Protein AF-A0A2K0TH20-F1 (afdb_monomer)

InterPro domains:
  IPR007400 PrpF-like [PF04303] (1-244)
  IPR007400 PrpF-like [PTHR43709] (1-241)

Nearest PDB structures (foldseek):
  2pvz-assembly1_B  TM=9.151E-01  e=5.666E-20  Shewanella oneidensis
  5k87-assembly1_B  TM=9.150E-01  e=2.025E-19  Shewanella oneidensis MR-1
  2pw0-assembly1_A  TM=9.185E-01  e=2.029E-18  Shewanella oneidensis
  2pw0-assembly1_B  TM=9.420E-01  e=1.701E-15  Shewanella oneidensis
  2h9f-assembly1_A-2  TM=5.927E-01  e=1.592E-18  Pseudomonas aeruginosa

Structure (mmCIF, N/CA/C/O backbone):
data_AF-A0A2K0TH20-F1
#
_entry.id   AF-A0A2K0TH20-F1
#
loop_
_atom_site.group_PDB
_atom_site.id
_atom_site.type_symbol
_atom_site.label_atom_id
_atom_site.label_alt_id
_atom_site.label_comp_id
_atom_site.label_asym_id
_atom_site.label_entity_id
_atom_site.label_seq_id
_atom_site.pdbx_PDB_ins_code
_atom_site.Cartn_x
_atom_site.Cartn_y
_atom_site.Cartn_z
_atom_site.occupancy
_atom_site.B_iso_or_equiv
_atom_site.auth_seq_id
_atom_site.auth_comp_id
_atom_site.auth_asym_id
_atom_site.auth_atom_id
_atom_site.pdbx_PDB_model_num
ATOM 1 N N . MET A 1 1 ? 14.588 -13.103 4.085 1.00 95.81 1 MET A N 1
ATOM 2 C CA . MET A 1 1 ? 14.488 -11.788 4.758 1.00 95.81 1 MET A CA 1
ATOM 3 C C . MET A 1 1 ? 15.236 -11.706 6.080 1.00 95.81 1 MET A C 1
ATOM 5 O O . MET A 1 1 ? 15.586 -10.600 6.445 1.00 95.81 1 MET A O 1
ATOM 9 N N . GLY A 1 2 ? 15.544 -12.819 6.757 1.00 95.62 2 GLY A N 1
ATOM 10 C CA . GLY A 1 2 ? 16.138 -12.776 8.101 1.00 95.62 2 GLY A CA 1
ATOM 11 C C . GLY A 1 2 ? 15.082 -12.820 9.206 1.00 95.62 2 GLY A C 1
ATOM 12 O O . GLY A 1 2 ? 15.303 -12.279 10.276 1.00 95.62 2 GLY A O 1
ATOM 13 N N . SER A 1 3 ? 13.924 -13.421 8.912 1.00 96.50 3 SER A N 1
ATOM 14 C CA . SER A 1 3 ? 12.854 -13.719 9.868 1.00 96.50 3 SER A CA 1
ATOM 15 C C . SER A 1 3 ? 12.599 -15.229 9.916 1.00 96.50 3 SER A C 1
ATOM 17 O O . SER A 1 3 ? 12.857 -15.887 8.898 1.00 96.50 3 SER A O 1
ATOM 19 N N . PRO A 1 4 ? 12.081 -15.773 11.033 1.00 96.00 4 PRO A N 1
ATOM 20 C CA . PRO A 1 4 ? 11.761 -15.076 12.291 1.00 96.00 4 PRO A CA 1
ATOM 21 C C . PRO A 1 4 ? 13.004 -14.497 12.982 1.00 96.00 4 PRO A C 1
ATOM 23 O O . PRO A 1 4 ? 14.068 -15.118 12.961 1.00 96.00 4 PRO A O 1
ATOM 26 N N . ASP A 1 5 ? 12.878 -13.303 13.561 1.00 95.69 5 ASP A N 1
ATOM 27 C CA . ASP A 1 5 ? 13.926 -12.674 14.369 1.00 95.69 5 ASP A CA 1
ATOM 28 C C . ASP A 1 5 ? 13.337 -12.007 15.623 1.00 95.69 5 ASP A C 1
ATOM 30 O O . ASP A 1 5 ? 12.849 -10.873 15.541 1.00 95.69 5 ASP A O 1
ATOM 34 N N . PRO A 1 6 ? 13.455 -12.650 16.801 1.00 92.38 6 PRO A N 1
ATOM 35 C CA . PRO A 1 6 ? 12.934 -12.112 18.058 1.00 92.38 6 PRO A CA 1
ATOM 36 C C . PRO A 1 6 ? 13.679 -10.852 18.528 1.00 92.38 6 PRO A C 1
ATOM 38 O O . PRO A 1 6 ? 13.219 -10.163 19.437 1.00 92.38 6 PRO A O 1
ATOM 41 N N . TYR A 1 7 ? 14.840 -10.533 17.943 1.00 93.88 7 TYR A N 1
ATOM 42 C CA . TYR A 1 7 ? 15.572 -9.297 18.229 1.00 93.88 7 TYR A CA 1
ATOM 43 C C . TYR A 1 7 ? 15.163 -8.140 17.313 1.00 93.88 7 TYR A C 1
ATOM 45 O O . TYR A 1 7 ? 15.594 -7.008 17.548 1.00 93.88 7 TYR A O 1
ATOM 53 N N . GLY A 1 8 ? 14.367 -8.410 16.274 1.00 93.50 8 GLY A N 1
ATOM 54 C CA . GLY A 1 8 ? 13.838 -7.402 15.362 1.00 93.50 8 GLY A CA 1
ATOM 55 C C . GLY A 1 8 ? 14.885 -6.706 14.490 1.00 93.50 8 GLY A C 1
ATOM 56 O O . GLY A 1 8 ? 14.681 -5.561 14.108 1.00 93.50 8 GLY A O 1
ATOM 57 N N . ARG A 1 9 ? 16.027 -7.338 14.197 1.00 95.31 9 ARG A N 1
ATOM 58 C CA . ARG A 1 9 ? 17.153 -6.724 13.463 1.00 95.31 9 ARG A CA 1
ATOM 59 C C . ARG A 1 9 ? 17.342 -7.263 12.045 1.00 95.31 9 ARG A C 1
ATOM 61 O O . ARG A 1 9 ? 17.884 -6.554 11.209 1.00 95.31 9 ARG A O 1
ATOM 68 N N . GLN A 1 10 ? 16.942 -8.508 11.796 1.00 96.62 10 GLN A N 1
ATOM 69 C CA . GLN A 1 10 ? 17.074 -9.254 10.541 1.00 96.62 10 GLN A CA 1
ATOM 70 C C . GLN A 1 10 ? 18.515 -9.348 9.991 1.00 96.62 10 GLN A C 1
ATOM 72 O O . GLN A 1 10 ? 18.726 -9.428 8.783 1.00 96.62 10 GLN A O 1
ATOM 77 N N . LEU A 1 11 ? 19.528 -9.395 10.872 1.00 96.12 11 LEU A N 1
ATOM 78 C CA . LEU A 1 11 ? 20.961 -9.330 10.506 1.00 96.12 11 LEU A CA 1
ATOM 79 C C . LEU A 1 11 ? 21.470 -10.493 9.634 1.00 96.12 11 LEU A C 1
ATOM 81 O O . LEU A 1 11 ? 22.549 -10.397 9.056 1.00 96.12 11 LEU A O 1
ATOM 85 N N . ASN A 1 12 ? 20.733 -11.600 9.558 1.00 95.94 12 ASN A N 1
ATOM 86 C CA . ASN A 1 12 ? 21.058 -12.770 8.740 1.00 95.94 12 ASN A CA 1
ATOM 87 C C . ASN A 1 12 ? 20.221 -12.836 7.445 1.00 95.94 12 ASN A C 1
ATOM 89 O O . ASN A 1 12 ? 19.997 -13.919 6.901 1.00 95.94 12 ASN A O 1
ATOM 93 N N . GLY A 1 13 ? 19.733 -11.696 6.949 1.00 96.38 13 GLY A N 1
ATOM 94 C CA . GLY A 1 13 ? 18.991 -11.615 5.698 1.00 96.38 13 GLY A CA 1
ATOM 95 C C . GLY A 1 13 ? 18.964 -10.212 5.096 1.00 96.38 13 GLY A C 1
ATOM 96 O O . GLY A 1 13 ? 19.721 -9.334 5.483 1.00 96.38 13 GLY A O 1
ATOM 97 N N . MET A 1 14 ? 18.091 -10.027 4.102 1.00 97.00 14 MET A N 1
ATOM 98 C CA . MET A 1 14 ? 17.934 -8.760 3.369 1.00 97.00 14 MET A CA 1
ATOM 99 C C . MET A 1 14 ? 17.030 -7.737 4.075 1.00 97.00 14 MET A C 1
ATOM 101 O O . MET A 1 14 ? 16.895 -6.616 3.594 1.00 97.00 14 MET A O 1
ATOM 105 N N . GLY A 1 15 ? 16.336 -8.136 5.143 1.00 96.12 15 GLY A N 1
ATOM 106 C CA . GLY A 1 15 ? 15.402 -7.273 5.855 1.00 96.12 15 GLY A CA 1
ATOM 107 C C . GLY A 1 15 ? 16.106 -6.263 6.757 1.00 96.12 15 GLY A C 1
ATOM 108 O O . GLY A 1 15 ? 17.229 -6.488 7.195 1.00 96.12 15 GLY A O 1
ATOM 109 N N . GLY A 1 16 ? 15.435 -5.147 7.039 1.00 95.94 16 GLY A N 1
ATOM 110 C CA . GLY A 1 16 ? 15.989 -4.051 7.846 1.00 95.94 16 GLY A CA 1
ATOM 111 C C . GLY A 1 16 ? 15.459 -3.945 9.278 1.00 95.94 16 GLY A C 1
ATOM 112 O O . GLY A 1 16 ? 15.648 -2.903 9.898 1.00 95.94 16 GLY A O 1
ATOM 113 N N . GLY A 1 17 ? 14.733 -4.946 9.790 1.00 93.44 17 GLY A N 1
ATOM 114 C CA . GLY A 1 17 ? 14.222 -4.928 11.171 1.00 93.44 17 GLY A CA 1
ATOM 115 C C . GLY A 1 17 ? 13.033 -3.990 11.422 1.00 93.44 17 GLY A C 1
ATOM 116 O O . GLY A 1 17 ? 12.574 -3.841 12.550 1.00 93.44 17 GLY A O 1
ATOM 117 N N . VAL A 1 18 ? 12.483 -3.380 10.370 1.00 92.06 18 VAL A N 1
ATOM 118 C CA . VAL A 1 18 ? 11.265 -2.557 10.414 1.00 92.06 18 VAL A CA 1
ATOM 119 C C . VAL A 1 18 ? 10.345 -2.909 9.247 1.00 92.06 18 VAL A C 1
ATOM 121 O O . VAL A 1 18 ? 10.801 -3.365 8.197 1.00 92.06 18 VAL A O 1
ATOM 124 N N . SER A 1 19 ? 9.035 -2.701 9.406 1.00 88.94 19 SER A N 1
ATOM 125 C CA . SER A 1 19 ? 8.021 -3.160 8.437 1.00 88.94 19 SER A CA 1
ATOM 126 C C . SER A 1 19 ? 8.209 -2.581 7.027 1.00 88.94 19 SER A C 1
ATOM 128 O O . SER A 1 19 ? 7.938 -3.258 6.031 1.00 88.94 19 SER A O 1
ATOM 130 N N . SER A 1 20 ? 8.718 -1.347 6.923 1.00 90.81 20 SER A N 1
ATOM 131 C CA . SER A 1 20 ? 9.044 -0.678 5.658 1.00 90.81 20 SER A CA 1
ATOM 132 C C . SER A 1 20 ? 10.199 -1.347 4.899 1.00 90.81 20 SER A C 1
ATOM 134 O O . SER A 1 20 ? 10.242 -1.240 3.677 1.00 90.81 20 SER A O 1
ATOM 136 N N . LEU A 1 21 ? 11.066 -2.091 5.596 1.00 94.81 21 LEU A N 1
ATOM 137 C CA . LEU A 1 21 ? 12.258 -2.762 5.064 1.00 94.81 21 LEU A CA 1
ATOM 138 C C . LEU A 1 21 ? 12.155 -4.298 5.106 1.00 94.81 21 LEU A C 1
ATOM 140 O O . LEU A 1 21 ? 13.162 -4.986 4.966 1.00 94.81 21 LEU A O 1
ATOM 144 N N . SER A 1 22 ? 10.956 -4.851 5.310 1.00 95.94 22 SER A N 1
ATOM 145 C CA . SER A 1 22 ? 10.714 -6.300 5.364 1.00 95.94 22 SER A CA 1
ATOM 146 C C . SER A 1 22 ? 9.639 -6.722 4.361 1.00 95.94 22 SER A C 1
ATOM 148 O O . SER A 1 22 ? 8.508 -7.057 4.707 1.00 95.94 22 SER A O 1
ATOM 150 N N . LYS A 1 23 ? 9.970 -6.598 3.075 1.00 96.25 23 LYS A N 1
ATOM 151 C CA . LYS A 1 23 ? 9.023 -6.691 1.958 1.00 96.25 23 LYS A CA 1
ATOM 152 C C . LYS A 1 23 ? 9.575 -7.578 0.855 1.00 96.25 23 LYS A C 1
ATOM 154 O O . LYS A 1 23 ? 10.760 -7.496 0.545 1.00 96.25 23 LYS A O 1
ATOM 159 N N . VAL A 1 24 ? 8.709 -8.372 0.238 1.00 97.06 24 VAL A N 1
ATOM 160 C CA . VAL A 1 24 ? 9.022 -9.141 -0.971 1.00 97.06 24 VAL A CA 1
ATOM 161 C C . VAL A 1 24 ? 8.028 -8.762 -2.064 1.00 97.06 24 VAL A C 1
ATOM 163 O O . VAL A 1 24 ? 6.848 -8.539 -1.796 1.00 97.06 24 VAL A O 1
ATOM 166 N N . CYS A 1 25 ? 8.529 -8.647 -3.291 1.00 98.00 25 CYS A N 1
ATOM 167 C CA . CYS A 1 25 ? 7.728 -8.455 -4.494 1.00 98.00 25 CYS A CA 1
ATOM 168 C C . CYS A 1 25 ? 8.000 -9.631 -5.426 1.00 98.00 25 CYS A C 1
ATOM 170 O O . CYS A 1 25 ? 9.152 -9.861 -5.793 1.00 98.00 25 CYS A O 1
ATOM 172 N N . VAL A 1 26 ? 6.957 -10.367 -5.790 1.00 98.00 26 VAL A N 1
ATOM 173 C CA . VAL A 1 26 ? 7.026 -11.421 -6.804 1.00 98.00 26 VAL A CA 1
ATOM 174 C C . VAL A 1 26 ? 6.467 -10.842 -8.094 1.00 98.00 26 VAL A C 1
ATOM 176 O O . VAL A 1 26 ? 5.362 -10.300 -8.099 1.00 98.00 26 VAL A O 1
ATOM 179 N N . VAL A 1 27 ? 7.250 -10.906 -9.170 1.00 98.19 27 VAL A N 1
ATOM 180 C CA . VAL A 1 27 ? 6.896 -10.325 -10.470 1.00 98.19 27 VAL A CA 1
ATOM 181 C C . VAL A 1 27 ? 7.071 -11.380 -11.548 1.00 98.19 27 VAL A C 1
ATOM 183 O O . VAL A 1 27 ? 8.086 -12.075 -11.577 1.00 98.19 27 VAL A O 1
ATOM 186 N N . SER A 1 28 ? 6.089 -11.499 -12.434 1.00 97.19 28 SER A N 1
ATOM 187 C CA . SER A 1 28 ? 6.140 -12.428 -13.566 1.00 97.19 28 SER A CA 1
ATOM 188 C C . SER A 1 28 ? 5.451 -11.834 -14.796 1.00 97.19 28 SER A C 1
ATOM 190 O O . SER A 1 28 ? 4.607 -10.949 -14.635 1.00 97.19 28 SER A O 1
ATOM 192 N N . PRO A 1 29 ? 5.787 -12.278 -16.022 1.00 96.06 29 PRO A N 1
ATOM 193 C CA . PRO A 1 29 ? 5.032 -11.900 -17.212 1.00 96.06 29 PRO A CA 1
ATOM 194 C C . PRO A 1 29 ? 3.558 -12.278 -17.048 1.00 96.06 29 PRO A C 1
ATOM 196 O O . PRO A 1 29 ? 3.251 -13.400 -16.639 1.00 96.06 29 PRO A O 1
ATOM 199 N N . SER A 1 30 ? 2.651 -11.355 -17.363 1.00 95.31 30 SER A N 1
ATOM 200 C CA . SER A 1 30 ? 1.222 -11.645 -17.260 1.00 95.31 30 SER A CA 1
ATOM 201 C C . SER A 1 30 ? 0.761 -12.501 -18.437 1.00 95.31 30 SER A C 1
ATOM 203 O O . SER A 1 30 ? 1.231 -12.356 -19.564 1.00 95.31 30 SER A O 1
ATOM 205 N N . THR A 1 31 ? -0.206 -13.378 -18.181 1.00 93.62 31 THR A N 1
ATOM 206 C CA . THR A 1 31 ? -0.949 -14.095 -19.235 1.00 93.62 31 THR A CA 1
ATOM 207 C C . THR A 1 31 ? -2.250 -13.383 -19.613 1.00 93.62 31 THR A C 1
ATOM 209 O O . THR A 1 31 ? -3.025 -13.896 -20.418 1.00 93.62 31 THR A O 1
ATOM 212 N N . ARG A 1 32 ? -2.516 -12.219 -19.011 1.00 93.38 32 ARG A N 1
ATOM 213 C CA . ARG A 1 32 ? -3.747 -11.451 -19.189 1.00 93.38 32 ARG A CA 1
ATOM 214 C C . ARG A 1 32 ? -3.607 -10.453 -20.336 1.00 93.38 32 ARG A C 1
ATOM 216 O O . ARG A 1 32 ? -2.578 -9.808 -20.474 1.00 93.38 32 ARG A O 1
ATOM 223 N N . ASP A 1 33 ? -4.683 -10.225 -21.082 1.00 92.31 33 ASP A N 1
ATOM 224 C CA . ASP A 1 33 ? -4.680 -9.225 -22.163 1.00 92.31 33 ASP A CA 1
ATOM 225 C C . ASP A 1 33 ? -4.626 -7.775 -21.640 1.00 92.31 33 ASP A C 1
ATOM 227 O O . ASP A 1 33 ? -4.190 -6.855 -22.340 1.00 92.31 33 ASP A O 1
ATOM 231 N N . ASP A 1 34 ? -5.080 -7.548 -20.403 1.00 93.00 34 ASP A N 1
ATOM 232 C CA . ASP A 1 34 ? -5.183 -6.233 -19.765 1.00 93.00 34 ASP A CA 1
ATOM 233 C C . ASP A 1 34 ? -3.966 -5.849 -18.903 1.00 93.00 34 ASP A C 1
ATOM 235 O O . ASP A 1 34 ? -3.939 -4.735 -18.373 1.00 93.00 34 ASP A O 1
ATOM 239 N N . ALA A 1 35 ? -2.950 -6.712 -18.807 1.00 95.00 35 ALA A N 1
ATOM 240 C CA . ALA A 1 35 ? -1.738 -6.483 -18.027 1.00 95.00 35 ALA A CA 1
ATOM 241 C C . ALA A 1 35 ? -0.480 -6.969 -18.757 1.00 95.00 35 ALA A C 1
ATOM 243 O O . ALA A 1 35 ? -0.532 -7.864 -19.590 1.00 95.00 35 ALA A O 1
ATOM 244 N N . ASP A 1 36 ? 0.662 -6.368 -18.441 1.00 94.88 36 ASP A N 1
ATOM 245 C CA . ASP A 1 36 ? 1.965 -6.761 -18.983 1.00 94.88 36 ASP A CA 1
ATOM 246 C C . ASP A 1 36 ? 2.716 -7.665 -17.995 1.00 94.88 36 ASP A C 1
ATOM 248 O O . ASP A 1 36 ? 3.375 -8.621 -18.399 1.00 94.88 36 ASP A O 1
ATOM 252 N N . VAL A 1 37 ? 2.574 -7.399 -16.692 1.00 97.19 37 VAL A N 1
ATOM 253 C CA . VAL A 1 37 ? 3.138 -8.213 -15.607 1.00 97.19 37 VAL A CA 1
ATOM 254 C C . VAL A 1 37 ? 2.139 -8.423 -14.475 1.00 97.19 37 VAL A C 1
ATOM 256 O O . VAL A 1 37 ? 1.327 -7.545 -14.176 1.00 97.19 37 VAL A O 1
ATOM 259 N N . ASP A 1 38 ? 2.252 -9.573 -13.819 1.00 97.81 38 ASP A N 1
ATOM 260 C CA . ASP A 1 38 ? 1.589 -9.862 -12.553 1.00 97.81 38 ASP A CA 1
ATOM 261 C C . ASP A 1 38 ? 2.536 -9.508 -11.399 1.00 97.81 38 ASP A C 1
ATOM 263 O O . ASP A 1 38 ? 3.727 -9.830 -11.433 1.00 97.81 38 ASP A O 1
ATOM 267 N N . PHE A 1 39 ? 1.998 -8.843 -10.379 1.00 98.00 39 PHE A N 1
ATOM 268 C CA . PHE A 1 39 ? 2.715 -8.403 -9.186 1.00 98.00 39 PHE A CA 1
ATOM 269 C C . PHE A 1 39 ? 2.002 -8.877 -7.922 1.00 98.00 39 PHE A C 1
ATOM 271 O O . PHE A 1 39 ? 0.846 -8.523 -7.682 1.00 98.00 39 PHE A O 1
ATOM 278 N N . GLU A 1 40 ? 2.718 -9.617 -7.083 1.00 97.62 40 GLU A N 1
ATOM 279 C CA . GLU A 1 40 ? 2.277 -9.995 -5.745 1.00 97.62 40 GLU A CA 1
ATOM 280 C C . GLU A 1 40 ? 3.199 -9.380 -4.687 1.00 97.62 40 GLU A C 1
ATOM 282 O O . GLU A 1 40 ? 4.424 -9.540 -4.705 1.00 97.62 40 GLU A O 1
ATOM 287 N N . PHE A 1 41 ? 2.595 -8.645 -3.760 1.00 96.69 41 PHE A N 1
ATOM 288 C CA . PHE A 1 41 ? 3.250 -8.110 -2.582 1.00 96.69 41 PHE A CA 1
ATOM 289 C C . PHE A 1 41 ? 3.143 -9.100 -1.424 1.00 96.69 41 PHE A C 1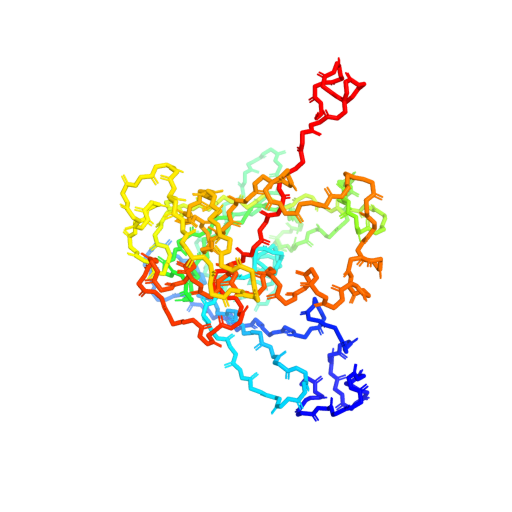
ATOM 291 O O . PHE A 1 41 ? 2.074 -9.650 -1.160 1.00 96.69 41 PHE A O 1
ATOM 298 N N . VAL A 1 42 ? 4.247 -9.264 -0.697 1.00 95.81 42 VAL A N 1
ATOM 299 C CA . VAL A 1 42 ? 4.299 -10.063 0.525 1.00 95.81 42 VAL A CA 1
ATOM 300 C C . VAL A 1 42 ? 4.944 -9.236 1.629 1.00 95.81 42 VAL A C 1
ATOM 302 O O . VAL A 1 42 ? 6.112 -8.834 1.537 1.00 95.81 42 VAL A O 1
ATOM 305 N N . GLN A 1 43 ? 4.187 -8.983 2.693 1.00 94.88 43 GLN A N 1
ATOM 306 C CA . GLN A 1 43 ? 4.735 -8.442 3.929 1.00 94.88 43 GLN A CA 1
ATOM 307 C C . GLN A 1 43 ? 5.301 -9.601 4.750 1.00 94.88 43 GLN A C 1
ATOM 309 O O . GLN A 1 43 ? 4.588 -10.549 5.065 1.00 94.88 43 GLN A O 1
ATOM 314 N N . VAL A 1 44 ? 6.582 -9.515 5.108 1.00 95.00 44 VAL A N 1
ATOM 315 C CA . VAL A 1 44 ? 7.211 -10.494 6.001 1.00 95.00 44 VAL A CA 1
ATOM 316 C C . VAL A 1 44 ? 7.123 -9.958 7.424 1.00 95.00 44 VAL A C 1
ATOM 318 O O . VAL A 1 44 ? 7.583 -8.844 7.695 1.00 95.00 44 VAL A O 1
ATOM 321 N N . VAL A 1 45 ? 6.488 -10.713 8.319 1.00 92.75 45 VAL A N 1
ATOM 322 C CA . VAL A 1 45 ? 6.409 -10.369 9.741 1.00 92.75 45 VAL A CA 1
ATOM 323 C C . VAL A 1 45 ? 7.753 -10.670 10.391 1.00 92.75 45 VAL A C 1
ATOM 325 O O . VAL A 1 45 ? 8.341 -11.732 10.194 1.00 92.75 45 VAL A O 1
ATOM 328 N N . ILE A 1 46 ? 8.278 -9.692 11.129 1.00 94.00 46 ILE A N 1
ATOM 329 C CA . ILE A 1 46 ? 9.661 -9.744 11.606 1.00 94.00 46 ILE A CA 1
ATOM 330 C C . ILE A 1 46 ? 9.828 -10.798 12.702 1.00 94.00 46 ILE A C 1
ATOM 332 O O . ILE A 1 46 ? 10.750 -11.606 12.607 1.00 94.00 46 ILE A O 1
ATOM 336 N N . ASP A 1 47 ? 8.923 -10.786 13.682 1.00 92.38 47 ASP A N 1
ATOM 337 C CA . ASP A 1 47 ? 8.989 -11.593 14.904 1.00 92.38 47 ASP A CA 1
ATOM 338 C C . ASP A 1 47 ? 8.814 -13.092 14.616 1.00 92.38 47 ASP A C 1
ATOM 340 O O . ASP A 1 47 ? 9.725 -13.883 14.851 1.00 92.38 47 ASP A O 1
ATOM 344 N N . ASP A 1 48 ? 7.691 -13.477 14.002 1.00 92.25 48 ASP A N 1
ATOM 345 C CA . ASP A 1 48 ? 7.329 -14.884 13.780 1.00 92.25 48 ASP A CA 1
ATOM 346 C C . ASP A 1 48 ? 7.625 -15.411 12.362 1.00 92.25 48 ASP A C 1
ATOM 348 O O . ASP A 1 48 ? 7.551 -16.617 12.120 1.00 92.25 48 ASP A O 1
ATOM 352 N N . GLY A 1 49 ? 8.009 -14.538 11.424 1.00 92.44 49 GLY A N 1
ATOM 353 C CA . GLY A 1 49 ? 8.303 -14.914 10.040 1.00 92.44 49 GLY A CA 1
ATOM 354 C C . GLY A 1 49 ? 7.079 -15.242 9.187 1.00 92.44 49 GLY A C 1
ATOM 355 O O . GLY A 1 49 ? 7.251 -15.708 8.058 1.00 92.44 49 GLY A O 1
ATOM 356 N N . SER A 1 50 ? 5.863 -15.006 9.684 1.00 93.94 50 SER A N 1
ATOM 357 C CA . SER A 1 50 ? 4.640 -15.205 8.911 1.00 93.94 50 SER A CA 1
ATOM 358 C C . SER A 1 50 ? 4.606 -14.306 7.668 1.00 93.94 50 SER A C 1
ATOM 360 O O . SER A 1 50 ? 5.199 -13.221 7.617 1.00 93.94 50 SER A O 1
ATOM 362 N N . LEU A 1 51 ? 3.948 -14.808 6.622 1.00 94.75 51 LEU A N 1
ATOM 363 C CA . LEU A 1 51 ? 3.819 -14.133 5.336 1.00 94.75 51 LEU A CA 1
ATOM 364 C C . LEU A 1 51 ? 2.393 -13.629 5.175 1.00 94.75 51 LEU A C 1
ATOM 366 O O . LEU A 1 51 ? 1.443 -14.408 5.244 1.00 94.75 51 LEU A O 1
ATOM 370 N N . ASP A 1 52 ? 2.263 -12.333 4.930 1.00 91.75 52 ASP A N 1
ATOM 371 C CA . ASP A 1 52 ? 0.979 -11.675 4.756 1.00 91.75 52 ASP A CA 1
ATOM 372 C C . ASP A 1 52 ? 0.815 -11.171 3.316 1.00 91.75 52 ASP A C 1
ATOM 374 O O . ASP A 1 52 ? 1.604 -10.361 2.816 1.00 91.75 52 ASP A O 1
ATOM 378 N N . PHE A 1 53 ? -0.240 -11.672 2.673 1.00 93.12 53 PHE A N 1
ATOM 379 C CA . PHE A 1 53 ? -0.621 -11.420 1.282 1.00 93.12 53 PHE A CA 1
ATOM 380 C C . PHE A 1 53 ? -1.887 -10.551 1.169 1.00 93.12 53 PHE A C 1
ATOM 382 O O . PHE A 1 53 ? -2.397 -10.339 0.069 1.00 93.12 53 PHE A O 1
ATOM 389 N N . ALA A 1 54 ? -2.431 -10.055 2.285 1.00 85.94 54 ALA A N 1
ATOM 390 C CA . ALA A 1 54 ? -3.751 -9.426 2.349 1.00 85.94 54 ALA A CA 1
ATOM 391 C C . ALA A 1 54 ? -3.802 -7.989 1.804 1.00 85.94 54 ALA A C 1
ATOM 393 O O . ALA A 1 54 ? -4.856 -7.357 1.823 1.00 85.94 54 ALA A O 1
ATOM 394 N N . SER A 1 55 ? -2.689 -7.414 1.348 1.00 82.75 55 SER A N 1
ATOM 395 C CA . SER A 1 55 ? -2.657 -6.010 0.926 1.00 82.75 55 SER A CA 1
ATOM 396 C C . SER A 1 55 ? -1.726 -5.763 -0.248 1.00 82.75 55 SER A C 1
ATOM 398 O O . SER A 1 55 ? -0.865 -6.576 -0.567 1.00 82.75 55 SER A O 1
ATOM 400 N N . ASN A 1 56 ? -1.896 -4.609 -0.889 1.00 89.31 56 ASN A N 1
ATOM 401 C CA . ASN A 1 56 ? -0.885 -4.048 -1.776 1.00 89.31 56 ASN A CA 1
ATOM 402 C C . ASN A 1 56 ? 0.088 -3.154 -0.984 1.00 89.31 56 ASN A C 1
ATOM 404 O O . ASN A 1 56 ? -0.280 -2.546 0.023 1.00 89.31 56 ASN A O 1
ATOM 408 N N . CYS A 1 57 ? 1.300 -2.961 -1.503 1.00 90.69 57 CYS A N 1
ATOM 409 C CA . CYS A 1 57 ? 2.184 -1.871 -1.112 1.00 90.69 57 CYS A CA 1
ATOM 410 C C . CYS A 1 57 ? 2.349 -0.864 -2.261 1.00 90.69 57 CYS A C 1
ATOM 412 O O . CYS A 1 57 ? 3.078 -1.105 -3.227 1.00 90.69 57 CYS A O 1
ATOM 414 N N . GLY A 1 58 ? 1.709 0.303 -2.126 1.00 88.12 58 GLY A N 1
ATOM 415 C CA . GLY A 1 58 ? 1.789 1.379 -3.122 1.00 88.12 58 GLY A CA 1
ATOM 416 C C . GLY A 1 58 ? 3.224 1.843 -3.398 1.00 88.12 58 GLY A C 1
ATOM 417 O O . GLY A 1 58 ? 3.586 2.029 -4.554 1.00 88.12 58 GLY A O 1
ATOM 418 N N . ASN A 1 59 ? 4.070 1.923 -2.363 1.00 93.56 59 ASN A N 1
ATOM 419 C CA . ASN A 1 59 ? 5.477 2.313 -2.513 1.00 93.56 59 ASN A CA 1
ATOM 420 C C . ASN A 1 59 ? 6.255 1.314 -3.377 1.00 93.56 59 ASN A C 1
ATOM 422 O O . ASN A 1 59 ? 6.957 1.713 -4.299 1.00 93.56 59 ASN A O 1
ATOM 426 N N . MET A 1 60 ? 6.092 0.011 -3.119 1.00 96.00 60 MET A N 1
ATOM 427 C CA . MET A 1 60 ? 6.789 -1.017 -3.897 1.00 96.00 60 MET A CA 1
ATOM 428 C C . MET A 1 60 ? 6.280 -1.108 -5.333 1.0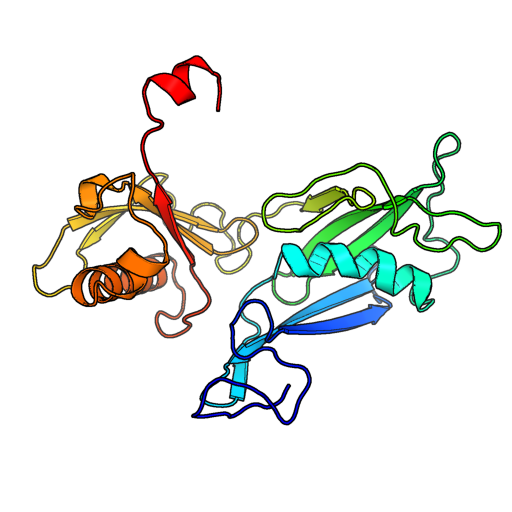0 96.00 60 MET A C 1
ATOM 430 O O . MET A 1 60 ? 7.056 -1.421 -6.231 1.00 96.00 60 MET A O 1
ATOM 434 N N . THR A 1 61 ? 5.008 -0.767 -5.567 1.00 96.00 61 THR A N 1
ATOM 435 C CA . THR A 1 61 ? 4.426 -0.736 -6.916 1.00 96.00 61 THR A CA 1
ATOM 436 C C . THR A 1 61 ? 5.228 0.172 -7.863 1.00 96.00 61 THR A C 1
ATOM 438 O O . THR A 1 61 ? 5.345 -0.134 -9.048 1.00 96.00 61 THR A O 1
ATOM 441 N N . ALA A 1 62 ? 5.846 1.247 -7.351 1.00 96.81 62 ALA A N 1
ATOM 442 C CA . ALA A 1 62 ? 6.673 2.156 -8.148 1.00 96.81 62 ALA A CA 1
ATOM 443 C C . ALA A 1 62 ? 7.900 1.472 -8.773 1.00 96.81 62 ALA A C 1
ATOM 445 O O . ALA A 1 62 ? 8.332 1.873 -9.850 1.00 96.81 62 ALA A O 1
ATOM 446 N N . ALA A 1 63 ? 8.437 0.427 -8.138 1.00 97.06 63 ALA A N 1
ATOM 447 C CA . ALA A 1 63 ? 9.602 -0.299 -8.638 1.00 97.06 63 ALA A CA 1
ATOM 448 C C . ALA A 1 63 ? 9.252 -1.358 -9.698 1.00 97.06 63 ALA A C 1
ATOM 450 O O . ALA A 1 63 ? 10.126 -1.760 -10.461 1.00 97.06 63 ALA A O 1
ATOM 451 N N . ILE A 1 64 ? 7.992 -1.803 -9.773 1.00 97.88 64 ILE A N 1
ATOM 452 C CA . ILE A 1 64 ? 7.594 -2.967 -10.583 1.00 97.88 64 ILE A CA 1
ATOM 453 C C . ILE A 1 64 ? 7.722 -2.699 -12.080 1.00 97.88 64 ILE A C 1
ATOM 455 O O . ILE A 1 64 ? 8.263 -3.531 -12.801 1.00 97.88 64 ILE A O 1
ATOM 459 N N . GLY A 1 65 ? 7.256 -1.537 -12.547 1.00 96.06 65 GLY A N 1
ATOM 460 C CA . GLY A 1 65 ? 7.372 -1.147 -13.954 1.00 96.06 65 GLY A CA 1
ATOM 461 C C . GLY A 1 65 ? 8.833 -1.095 -14.430 1.00 96.06 65 GLY A C 1
ATOM 462 O O . GLY A 1 65 ? 9.171 -1.807 -15.377 1.00 96.06 65 GLY A O 1
ATOM 463 N N . PRO A 1 66 ? 9.708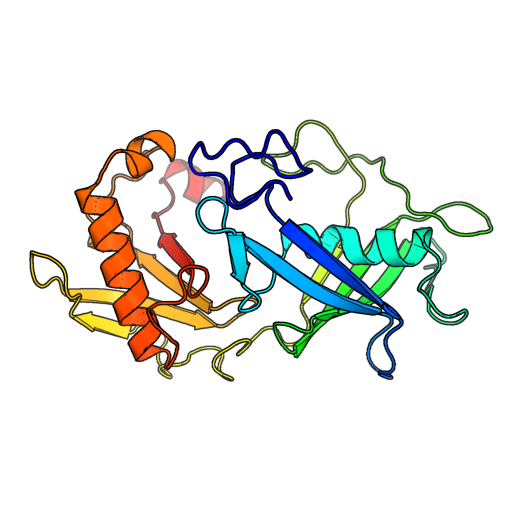 -0.313 -13.764 1.00 96.06 66 PRO A N 1
ATOM 464 C CA . PRO A 1 66 ? 11.140 -0.289 -14.057 1.00 96.06 66 PRO A CA 1
ATOM 465 C C . PRO A 1 66 ? 11.807 -1.666 -14.000 1.00 96.06 66 PRO A C 1
ATOM 467 O O . PRO A 1 66 ? 12.513 -2.033 -14.934 1.00 96.06 66 PRO A O 1
ATOM 470 N N . PHE A 1 67 ? 11.538 -2.451 -12.951 1.00 97.69 67 PHE A N 1
ATOM 471 C CA . PHE A 1 67 ? 12.081 -3.802 -12.801 1.00 97.69 67 PHE A CA 1
ATOM 472 C C . PHE A 1 67 ? 11.682 -4.706 -13.972 1.00 97.69 67 PHE A C 1
ATOM 474 O O . PHE A 1 67 ? 12.533 -5.353 -14.572 1.00 97.69 67 PHE A O 1
ATOM 481 N N . ALA A 1 68 ? 10.400 -4.714 -14.344 1.00 96.25 68 ALA A N 1
ATOM 482 C CA . ALA A 1 68 ? 9.905 -5.531 -15.445 1.00 96.25 68 ALA A CA 1
ATOM 483 C C . ALA A 1 68 ? 10.561 -5.173 -16.787 1.00 96.25 68 ALA A C 1
ATOM 485 O O . ALA A 1 68 ? 10.860 -6.070 -17.576 1.00 96.25 68 ALA A O 1
ATOM 486 N N . LEU A 1 69 ? 10.803 -3.880 -17.041 1.00 94.06 69 LEU A N 1
ATOM 487 C CA . LEU A 1 69 ? 11.537 -3.430 -18.223 1.00 94.06 69 LEU A CA 1
ATOM 488 C C . LEU A 1 69 ? 12.993 -3.906 -18.188 1.00 94.06 69 LEU A C 1
ATOM 490 O O . LEU A 1 69 ? 13.471 -4.508 -19.150 1.00 94.06 69 LEU A O 1
ATOM 494 N N . ASP A 1 70 ? 13.701 -3.625 -17.096 1.00 94.25 70 ASP A N 1
ATOM 495 C CA . ASP A 1 70 ? 15.141 -3.854 -17.022 1.00 94.25 70 ASP A CA 1
ATOM 496 C C . ASP A 1 70 ? 15.498 -5.348 -17.013 1.00 94.25 70 ASP A C 1
ATOM 498 O O . ASP A 1 70 ? 16.501 -5.719 -17.630 1.00 94.25 70 ASP A O 1
ATOM 502 N N . GLU A 1 71 ? 14.648 -6.191 -16.421 1.00 95.31 71 GLU A N 1
ATOM 503 C CA . GLU A 1 71 ? 14.779 -7.656 -16.391 1.00 95.31 71 GLU A CA 1
ATOM 504 C C . GLU A 1 71 ? 14.202 -8.356 -17.635 1.00 95.31 71 GLU A C 1
ATOM 506 O O . GLU A 1 71 ? 14.268 -9.578 -17.754 1.00 95.31 71 GLU A O 1
ATOM 511 N N . GLY A 1 72 ? 13.634 -7.606 -18.588 1.00 92.12 72 GLY A N 1
ATOM 512 C CA . GLY A 1 72 ? 13.121 -8.173 -19.839 1.00 92.12 72 GLY A CA 1
ATOM 513 C C . GLY A 1 72 ? 11.861 -9.029 -19.672 1.00 92.12 72 GLY A C 1
ATOM 514 O O . GLY A 1 72 ? 11.646 -9.961 -20.442 1.00 92.12 72 GLY A O 1
ATOM 515 N N . LEU A 1 73 ? 11.019 -8.714 -18.682 1.00 93.31 73 LEU A N 1
ATOM 516 C CA . LEU A 1 73 ? 9.734 -9.390 -18.451 1.00 93.31 73 LEU A CA 1
ATOM 517 C C . LEU A 1 73 ? 8.613 -8.880 -19.370 1.00 93.31 73 LEU A C 1
ATOM 519 O O . LEU A 1 73 ? 7.529 -9.460 -19.403 1.00 93.31 73 LEU A O 1
ATOM 523 N N . LEU A 1 74 ? 8.857 -7.791 -20.102 1.00 88.81 74 LEU A N 1
ATOM 524 C CA . LEU A 1 74 ? 7.888 -7.192 -21.014 1.00 88.81 74 LEU A CA 1
ATOM 525 C C . LEU A 1 74 ? 7.939 -7.860 -22.395 1.00 88.81 74 LEU A C 1
ATOM 527 O O . LEU A 1 74 ? 9.008 -8.036 -22.980 1.00 88.81 74 LEU A O 1
ATOM 531 N N . GLY A 1 75 ? 6.767 -8.176 -22.9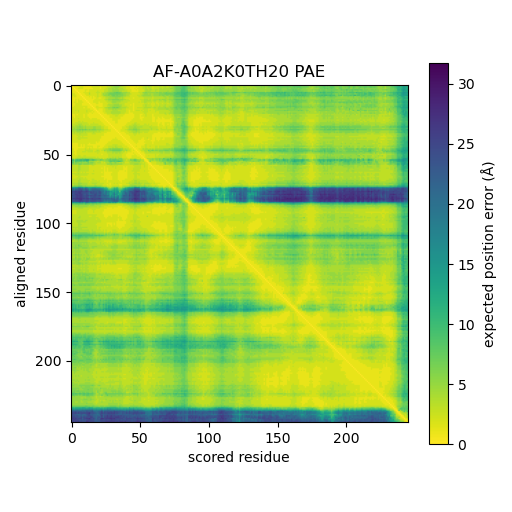51 1.00 70.06 75 GLY A N 1
ATOM 532 C CA . GLY A 1 75 ? 6.642 -8.606 -24.344 1.00 70.06 75 GLY A CA 1
ATOM 533 C C . GLY A 1 75 ? 7.031 -7.499 -25.335 1.00 70.06 75 GLY A C 1
ATOM 534 O O . GLY A 1 75 ? 6.949 -6.308 -25.029 1.00 70.06 75 GLY A O 1
ATOM 535 N N . SER A 1 76 ? 7.413 -7.885 -26.558 1.00 58.94 76 SER A N 1
ATOM 536 C CA . SER A 1 76 ? 7.941 -6.981 -27.600 1.00 58.94 76 SER A CA 1
ATOM 537 C C . SER A 1 76 ? 6.995 -5.842 -28.023 1.00 58.94 76 SER A C 1
ATOM 539 O O . SER A 1 76 ? 7.435 -4.899 -28.673 1.00 58.94 76 SER A O 1
ATOM 541 N N . SER A 1 77 ? 5.708 -5.915 -27.672 1.00 58.19 77 SER A N 1
ATOM 542 C CA . SER A 1 77 ? 4.658 -4.946 -28.014 1.00 58.19 77 SER A CA 1
ATOM 543 C C . SER A 1 77 ? 4.379 -3.882 -26.942 1.00 58.19 77 SER A C 1
ATOM 545 O O . SER A 1 77 ? 3.577 -2.985 -27.193 1.00 58.19 77 SER A O 1
ATOM 547 N N . ASN A 1 78 ? 4.994 -3.963 -25.755 1.00 56.72 78 ASN A N 1
ATOM 548 C CA . ASN A 1 78 ? 4.433 -3.328 -24.550 1.00 56.72 78 ASN A CA 1
ATOM 549 C C . ASN A 1 78 ? 5.171 -2.062 -24.075 1.00 56.72 78 ASN A C 1
ATOM 551 O O . ASN A 1 78 ? 4.815 -1.494 -23.047 1.00 56.72 78 ASN A O 1
ATOM 555 N N . VAL A 1 79 ? 6.170 -1.571 -24.817 1.00 59.44 79 VAL A N 1
ATOM 556 C CA . VAL A 1 79 ? 6.838 -0.294 -24.506 1.00 59.44 79 VAL A CA 1
ATOM 557 C C . VAL A 1 79 ? 6.256 0.811 -25.387 1.00 59.44 79 VAL A C 1
ATOM 559 O O . VAL A 1 79 ? 6.690 1.021 -26.519 1.00 59.44 79 VAL A O 1
ATOM 562 N N . ILE A 1 80 ? 5.267 1.543 -24.870 1.00 58.78 80 ILE A N 1
ATOM 563 C CA . ILE A 1 80 ? 4.750 2.745 -25.539 1.00 58.78 80 ILE A CA 1
ATOM 564 C C . ILE A 1 80 ? 5.745 3.887 -25.315 1.00 58.78 80 ILE A C 1
ATOM 566 O O . ILE A 1 80 ? 5.659 4.592 -24.314 1.00 58.78 80 ILE A O 1
ATOM 570 N N . LEU A 1 81 ? 6.682 4.075 -26.248 1.00 58.56 81 LEU A N 1
ATOM 571 C CA . LEU A 1 81 ? 7.576 5.234 -26.265 1.00 58.56 81 LEU A CA 1
ATOM 572 C C . LEU A 1 81 ? 6.805 6.469 -26.755 1.00 58.56 81 LEU A C 1
ATOM 574 O O . LEU A 1 81 ? 6.535 6.612 -27.947 1.00 58.56 81 LEU A O 1
ATOM 578 N N . ALA A 1 82 ? 6.446 7.381 -25.849 1.00 54.06 82 ALA A N 1
ATOM 579 C CA . ALA A 1 82 ? 5.907 8.682 -26.247 1.00 54.06 82 ALA A CA 1
ATOM 580 C C . ALA A 1 82 ? 6.984 9.491 -27.004 1.00 54.06 82 ALA A C 1
ATOM 582 O O . ALA A 1 82 ? 8.100 9.672 -26.522 1.00 54.06 82 ALA A O 1
ATOM 583 N N . SER A 1 83 ? 6.663 9.993 -28.199 1.00 51.78 83 SER A N 1
ATOM 584 C CA . SER A 1 83 ? 7.642 10.495 -29.181 1.00 51.78 83 SER A CA 1
ATOM 585 C C . SER A 1 83 ? 8.401 11.774 -28.793 1.00 51.78 83 SER A C 1
ATOM 587 O O . SER A 1 83 ? 9.371 12.120 -29.461 1.00 51.78 83 SER A O 1
ATOM 589 N N . SER A 1 84 ? 7.984 12.495 -27.748 1.00 55.28 84 SER A N 1
ATOM 590 C CA . SER A 1 84 ? 8.624 13.748 -27.295 1.00 55.28 84 SER A CA 1
ATOM 591 C C . SER A 1 84 ? 9.431 13.613 -26.000 1.00 55.28 84 SER A C 1
ATOM 593 O O . SER A 1 84 ? 10.264 14.460 -25.695 1.00 55.28 84 SER A O 1
ATOM 595 N N . THR A 1 85 ? 9.184 12.554 -25.237 1.00 58.72 85 THR A N 1
ATOM 596 C CA . THR A 1 85 ? 9.823 12.243 -23.953 1.00 58.72 85 THR A CA 1
ATOM 597 C C . THR A 1 85 ? 9.854 10.735 -23.888 1.00 58.72 85 THR A C 1
ATOM 599 O O . THR A 1 85 ? 8.792 10.133 -23.746 1.00 58.72 85 THR A O 1
ATOM 602 N N . LYS A 1 86 ? 11.039 10.135 -24.048 1.00 81.44 86 LYS A N 1
ATOM 603 C CA . LYS A 1 86 ? 11.227 8.686 -23.948 1.00 81.44 86 LYS A CA 1
ATOM 604 C C . LYS A 1 86 ? 10.720 8.220 -22.575 1.00 81.44 86 LYS A C 1
ATOM 606 O O . LYS A 1 86 ? 11.404 8.326 -21.563 1.00 81.44 86 LYS A O 1
ATOM 611 N N . CYS A 1 87 ? 9.480 7.761 -22.540 1.00 87.88 87 CYS A N 1
ATOM 612 C CA . CYS A 1 87 ? 8.794 7.247 -21.365 1.00 87.88 87 CYS A CA 1
ATOM 613 C C . CYS A 1 87 ? 8.274 5.864 -21.718 1.00 87.88 87 CYS A C 1
ATOM 615 O O . CYS A 1 87 ? 7.823 5.662 -22.841 1.00 87.88 87 CYS A O 1
ATOM 617 N N . ALA A 1 88 ? 8.314 4.942 -20.767 1.00 89.25 88 ALA A N 1
ATOM 618 C CA . ALA A 1 88 ? 7.610 3.675 -20.852 1.00 89.25 88 ALA A CA 1
ATOM 619 C C . ALA A 1 88 ? 6.344 3.736 -19.995 1.00 89.25 88 ALA A C 1
ATOM 621 O O . ALA A 1 88 ? 6.272 4.496 -19.025 1.00 89.25 88 ALA A O 1
ATOM 622 N N . SER A 1 89 ? 5.354 2.922 -20.354 1.00 92.62 89 SER A N 1
ATOM 623 C CA . SER A 1 89 ? 4.158 2.688 -19.554 1.00 92.62 89 SER A CA 1
ATOM 624 C C . SER A 1 89 ? 3.940 1.186 -19.444 1.00 92.62 89 SER A C 1
ATOM 626 O O . SER A 1 89 ? 3.935 0.506 -20.464 1.00 92.62 89 SER A O 1
ATOM 628 N N . VAL A 1 90 ? 3.806 0.683 -18.219 1.00 94.19 90 VAL A N 1
ATOM 629 C CA . VAL A 1 90 ? 3.652 -0.745 -17.919 1.00 94.19 90 VAL A CA 1
ATOM 630 C C . VAL A 1 90 ? 2.350 -0.953 -17.157 1.00 94.19 90 VAL A C 1
ATOM 632 O O . VAL A 1 90 ? 2.109 -0.300 -16.138 1.00 94.19 90 VAL A O 1
ATOM 635 N N . ARG A 1 91 ? 1.514 -1.871 -17.643 1.00 95.81 91 ARG A N 1
ATOM 636 C CA . ARG A 1 91 ? 0.281 -2.322 -16.993 1.00 95.81 91 ARG A CA 1
ATOM 637 C C . ARG A 1 91 ? 0.617 -3.456 -16.031 1.00 95.81 91 ARG A C 1
ATOM 639 O O . ARG A 1 91 ? 1.131 -4.497 -16.425 1.00 95.81 91 ARG A O 1
ATOM 646 N N . ILE A 1 92 ? 0.319 -3.249 -14.762 1.00 97.06 92 ILE A N 1
ATOM 647 C CA . ILE A 1 92 ? 0.631 -4.162 -13.669 1.00 97.06 92 ILE A CA 1
ATOM 648 C C . ILE A 1 92 ? -0.689 -4.691 -13.123 1.00 97.06 92 ILE A C 1
ATOM 650 O O . ILE A 1 92 ? -1.501 -3.907 -12.625 1.00 97.06 92 ILE A O 1
ATOM 654 N N . TYR A 1 93 ? -0.895 -6.003 -13.172 1.00 97.62 93 TYR A N 1
ATOM 655 C CA . TYR A 1 93 ? -1.980 -6.645 -12.443 1.00 97.62 93 TYR A CA 1
ATOM 656 C C . TYR A 1 93 ? -1.500 -6.978 -11.031 1.00 97.62 93 TYR A C 1
ATOM 658 O O . TYR A 1 93 ? -0.625 -7.820 -10.832 1.00 97.62 93 TYR A O 1
ATOM 666 N N . ASN A 1 94 ? -2.056 -6.300 -10.028 1.00 97.50 94 ASN A N 1
ATOM 667 C CA . ASN A 1 94 ? -1.765 -6.606 -8.636 1.00 97.50 94 ASN A CA 1
ATOM 668 C C . ASN A 1 94 ? -2.611 -7.804 -8.182 1.00 97.50 94 ASN A C 1
ATOM 670 O O . ASN A 1 94 ? -3.835 -7.702 -8.066 1.00 97.50 94 ASN A O 1
ATOM 674 N N . VAL A 1 95 ? -1.949 -8.921 -7.888 1.00 97.12 95 VAL A N 1
ATOM 675 C CA . VAL A 1 95 ? -2.579 -10.196 -7.524 1.00 97.12 95 VAL A CA 1
ATOM 676 C C . VAL A 1 95 ? -3.333 -10.092 -6.195 1.00 97.12 95 VAL A C 1
ATOM 678 O O . VAL A 1 95 ? -4.457 -10.586 -6.100 1.00 97.12 95 VAL A O 1
ATOM 681 N N . ASN A 1 96 ? -2.773 -9.389 -5.201 1.00 94.50 96 ASN A N 1
ATOM 682 C CA . ASN A 1 96 ? -3.368 -9.253 -3.864 1.00 94.50 96 ASN A CA 1
ATOM 683 C C . ASN A 1 96 ? -4.738 -8.557 -3.899 1.00 94.50 96 ASN A C 1
ATOM 685 O O . ASN A 1 96 ? -5.658 -8.942 -3.185 1.00 94.50 96 ASN A O 1
ATOM 689 N N . THR A 1 97 ? -4.869 -7.515 -4.726 1.00 94.50 97 THR A N 1
ATOM 690 C CA . THR A 1 97 ? -6.050 -6.629 -4.778 1.00 94.50 97 THR A CA 1
ATOM 691 C C . THR A 1 97 ? -6.932 -6.860 -6.000 1.00 94.50 97 THR A C 1
ATOM 693 O O . THR A 1 97 ? -8.038 -6.319 -6.076 1.00 94.50 97 THR A O 1
ATOM 696 N N . LYS A 1 98 ? -6.454 -7.652 -6.968 1.00 95.38 98 LYS A N 1
ATOM 697 C CA . LYS A 1 98 ? -7.107 -7.903 -8.260 1.00 95.38 98 LYS A CA 1
ATOM 698 C C . LYS A 1 98 ? -7.379 -6.609 -9.034 1.00 95.38 98 LYS A C 1
ATOM 700 O O . LYS A 1 98 ? -8.429 -6.460 -9.663 1.00 95.38 98 LYS A O 1
ATOM 705 N N . LYS A 1 99 ? -6.455 -5.646 -8.947 1.00 95.69 99 LYS A N 1
ATOM 706 C CA . LYS A 1 99 ? -6.550 -4.330 -9.599 1.00 95.69 99 LYS A CA 1
ATOM 707 C C . LYS A 1 99 ? -5.418 -4.118 -10.589 1.00 95.69 99 LYS A C 1
ATOM 709 O O . LYS A 1 99 ? -4.287 -4.527 -10.346 1.00 95.69 99 LYS A O 1
ATOM 714 N N . ASN A 1 100 ? -5.732 -3.399 -11.663 1.00 96.81 100 ASN A N 1
ATOM 715 C CA . ASN A 1 100 ? -4.741 -2.931 -12.621 1.00 96.81 100 ASN A CA 1
ATOM 716 C C . ASN A 1 100 ? -4.155 -1.591 -12.171 1.00 96.81 100 ASN A C 1
ATOM 718 O O . ASN A 1 100 ? -4.865 -0.698 -11.700 1.00 96.81 100 ASN A O 1
ATOM 722 N N . ILE A 1 101 ? -2.850 -1.440 -12.348 1.00 97.31 101 ILE A N 1
ATOM 723 C CA . ILE A 1 101 ? -2.104 -0.219 -12.059 1.00 97.31 101 ILE A CA 1
ATOM 724 C C . ILE A 1 101 ? -1.234 0.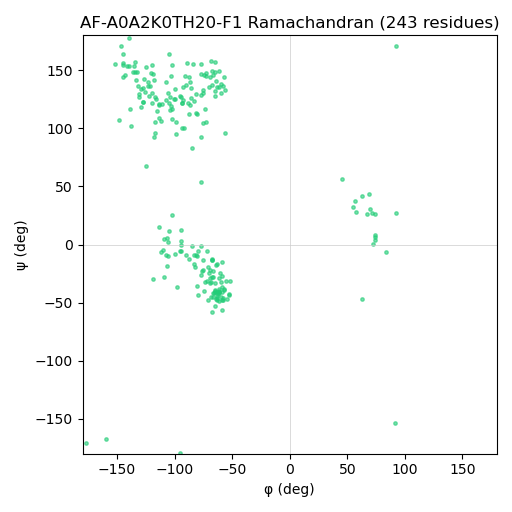078 -13.273 1.00 97.31 101 ILE A C 1
ATOM 726 O O . ILE A 1 101 ? -0.616 -0.822 -13.827 1.00 97.31 101 ILE A O 1
ATOM 730 N N . ILE A 1 102 ? -1.181 1.335 -13.700 1.00 96.31 102 ILE A N 1
ATOM 731 C CA . ILE A 1 102 ? -0.303 1.763 -14.790 1.00 96.31 102 ILE A CA 1
ATOM 732 C C . ILE A 1 102 ? 0.877 2.513 -14.180 1.00 96.31 102 ILE A C 1
ATOM 734 O O . ILE A 1 102 ? 0.670 3.513 -13.490 1.00 96.31 102 ILE A O 1
ATOM 738 N N . ALA A 1 103 ? 2.095 2.035 -14.432 1.00 96.12 103 ALA A N 1
ATOM 739 C CA . ALA A 1 103 ? 3.331 2.704 -14.049 1.00 96.12 103 ALA A CA 1
ATOM 740 C C . ALA A 1 103 ? 3.963 3.370 -15.271 1.00 96.12 103 ALA A C 1
ATOM 742 O O . ALA A 1 103 ? 4.324 2.687 -16.226 1.00 96.12 103 ALA A O 1
ATOM 743 N N . SER A 1 104 ? 4.123 4.692 -15.223 1.00 94.69 104 SER A N 1
ATOM 744 C CA . SER A 1 104 ? 4.757 5.473 -16.287 1.00 94.69 104 SER A CA 1
ATOM 745 C C . SER A 1 104 ? 6.027 6.148 -15.780 1.00 94.69 104 SER A C 1
ATOM 747 O O . SER A 1 104 ? 5.996 6.850 -14.768 1.00 94.69 104 SER A O 1
ATOM 749 N N . PHE A 1 105 ? 7.142 5.939 -16.475 1.00 94.38 105 PHE A N 1
ATOM 750 C CA . PHE A 1 105 ? 8.476 6.339 -16.015 1.00 94.38 105 PHE A CA 1
ATOM 751 C C . PHE A 1 105 ? 9.418 6.627 -17.194 1.00 94.38 105 PHE A C 1
ATOM 753 O O . PHE A 1 105 ? 9.191 6.118 -18.296 1.00 94.38 105 PHE A O 1
ATOM 760 N N . PRO A 1 106 ? 10.462 7.455 -17.003 1.00 93.38 106 PRO A N 1
ATOM 761 C CA . PRO A 1 106 ? 11.396 7.785 -18.072 1.00 93.38 106 PRO A CA 1
ATOM 762 C C . PRO A 1 106 ? 12.318 6.612 -18.405 1.00 93.38 106 PRO A C 1
ATOM 764 O O . PRO A 1 106 ? 12.751 5.861 -17.526 1.00 93.38 106 PRO A O 1
ATOM 767 N N . VAL A 1 107 ? 12.643 6.502 -19.688 1.00 92.06 107 VAL A N 1
ATOM 768 C CA . VAL A 1 107 ? 13.567 5.511 -20.240 1.00 92.06 107 VAL A CA 1
ATOM 769 C C . VAL A 1 107 ? 14.536 6.176 -21.212 1.00 92.06 107 VAL A C 1
ATOM 771 O O . VAL A 1 107 ? 14.237 7.233 -21.761 1.00 92.06 107 VAL A O 1
ATOM 774 N N . ASP A 1 108 ? 15.694 5.573 -21.451 1.00 89.31 108 ASP A N 1
ATOM 775 C CA . ASP A 1 108 ? 16.636 6.044 -22.472 1.00 89.31 108 ASP A CA 1
ATOM 776 C C . ASP A 1 108 ? 17.396 4.879 -23.128 1.00 89.31 108 ASP A C 1
ATOM 778 O O . ASP A 1 108 ? 17.285 3.732 -22.696 1.00 89.31 108 ASP A O 1
ATOM 782 N N . GLY A 1 109 ? 18.140 5.175 -24.195 1.00 85.12 109 GLY A N 1
ATOM 783 C CA . GLY A 1 109 ? 18.810 4.205 -25.060 1.00 85.12 109 GLY A CA 1
ATOM 784 C C . GLY A 1 109 ? 17.974 3.784 -26.273 1.00 85.12 109 GLY A C 1
ATOM 785 O O . GLY A 1 109 ? 16.803 4.152 -26.395 1.00 85.12 109 GLY A O 1
ATOM 786 N N . ASP A 1 110 ? 18.612 3.049 -27.187 1.00 79.88 110 ASP A N 1
ATOM 787 C CA . ASP A 1 110 ? 17.959 2.403 -28.339 1.00 79.88 110 ASP A CA 1
ATOM 788 C C . ASP A 1 110 ? 17.281 1.089 -27.927 1.00 79.88 110 ASP A C 1
ATOM 790 O O . ASP A 1 110 ? 16.197 0.767 -28.404 1.00 79.88 110 ASP A O 1
ATOM 794 N N . ALA A 1 111 ? 17.908 0.362 -26.995 1.00 84.38 111 ALA A N 1
ATOM 795 C CA . ALA A 1 111 ? 17.269 -0.655 -26.171 1.00 84.38 111 ALA A CA 1
ATOM 796 C C . ALA A 1 111 ? 16.840 0.028 -24.859 1.00 84.38 111 ALA A C 1
ATOM 798 O O . ALA A 1 111 ? 17.710 0.280 -24.021 1.00 84.38 111 ALA A O 1
ATOM 799 N N . PRO A 1 112 ? 15.553 0.397 -24.692 1.00 86.81 112 PRO A N 1
ATOM 800 C CA . PRO A 1 112 ? 15.127 1.252 -23.591 1.00 86.81 112 PRO A CA 1
ATOM 801 C C . PRO A 1 112 ? 15.435 0.639 -22.222 1.00 86.81 112 PRO A C 1
ATOM 803 O O . PRO A 1 112 ? 15.079 -0.510 -21.957 1.00 86.81 112 PRO A O 1
ATOM 806 N N . LYS A 1 113 ? 16.061 1.427 -21.348 1.00 91.12 113 LYS A N 1
ATOM 807 C CA . LYS A 1 113 ? 16.319 1.105 -19.937 1.00 91.12 113 LYS A CA 1
ATOM 808 C C . LYS A 1 113 ? 15.766 2.191 -19.033 1.00 91.12 113 LYS A C 1
ATOM 810 O O . LYS A 1 113 ? 15.658 3.343 -19.457 1.00 91.12 113 LYS A O 1
ATOM 815 N N . PHE A 1 114 ? 15.419 1.835 -17.799 1.00 94.69 114 PHE A N 1
ATOM 816 C CA . PHE A 1 114 ? 14.955 2.810 -16.816 1.00 94.69 114 PHE A CA 1
ATOM 817 C C . PHE A 1 114 ? 16.014 3.889 -16.545 1.00 94.69 114 PHE A C 1
ATOM 819 O O . PHE A 1 114 ? 17.202 3.603 -16.401 1.00 94.69 114 PHE A O 1
ATOM 826 N N . VAL A 1 115 ? 15.572 5.144 -16.440 1.00 95.12 115 VAL A N 1
ATOM 827 C CA . VAL A 1 115 ? 16.421 6.265 -16.019 1.00 95.12 115 VAL A CA 1
ATOM 828 C C . VAL A 1 115 ? 16.169 6.542 -14.533 1.00 95.12 115 VAL A C 1
ATOM 830 O O . VAL A 1 115 ? 15.135 7.127 -14.210 1.00 95.12 115 VAL A O 1
ATOM 833 N N . PRO A 1 116 ? 17.075 6.171 -13.606 1.00 95.31 116 PRO A N 1
ATOM 834 C CA . PRO A 1 116 ? 16.853 6.352 -12.166 1.00 95.31 116 PRO A CA 1
ATOM 835 C C . PRO A 1 116 ? 17.053 7.798 -11.691 1.00 95.31 116 PRO A C 1
ATOM 837 O O . PRO A 1 116 ? 16.474 8.217 -10.689 1.00 95.31 116 PRO A O 1
ATOM 840 N N . HIS A 1 117 ? 17.868 8.580 -12.400 1.00 95.38 117 HIS A N 1
ATOM 841 C CA . HIS A 1 117 ? 18.210 9.946 -12.010 1.00 95.38 117 HIS A CA 1
ATOM 842 C C . HIS A 1 117 ? 17.205 10.967 -12.552 1.00 95.38 117 HIS A C 1
ATOM 844 O O . HIS A 1 117 ? 16.707 10.853 -13.669 1.00 95.38 117 HIS A O 1
ATOM 850 N N . GLY A 1 118 ? 16.931 12.004 -11.765 1.00 94.19 118 GLY A N 1
ATOM 851 C CA . GLY A 1 118 ? 16.019 13.083 -12.128 1.00 94.19 118 GLY A CA 1
ATOM 852 C C . GLY A 1 118 ? 15.972 14.156 -11.048 1.00 94.19 118 GLY A C 1
ATOM 853 O O . GLY A 1 118 ? 16.774 14.144 -10.115 1.00 94.19 118 GLY A O 1
ATOM 854 N N . THR A 1 119 ? 15.042 15.095 -11.181 1.00 96.44 119 THR A N 1
ATOM 855 C CA . THR A 1 119 ? 14.901 16.254 -10.284 1.00 96.44 119 THR A CA 1
ATOM 856 C C . THR A 1 119 ? 13.720 16.140 -9.322 1.00 96.44 119 THR A C 1
ATOM 858 O O . THR A 1 119 ? 13.466 17.068 -8.558 1.00 96.44 119 THR A O 1
ATOM 861 N N . TYR A 1 120 ? 12.981 15.028 -9.348 1.00 96.25 120 TYR A N 1
ATOM 862 C CA . TYR A 1 120 ? 11.819 14.845 -8.488 1.00 96.25 120 TYR A CA 1
ATOM 863 C C . TYR A 1 120 ? 12.256 14.554 -7.050 1.00 96.25 120 TYR A C 1
ATOM 865 O O . TYR A 1 120 ? 13.132 13.720 -6.819 1.00 96.25 120 TYR A O 1
ATOM 873 N N . GLN A 1 121 ? 11.637 15.255 -6.102 1.00 96.62 121 GLN A N 1
ATOM 874 C CA . GLN A 1 121 ? 11.820 15.086 -4.662 1.00 96.62 121 GLN A CA 1
ATOM 875 C C . GLN A 1 121 ? 10.579 14.418 -4.073 1.00 96.62 121 GLN A C 1
ATOM 877 O O . GLN A 1 121 ? 9.457 14.735 -4.472 1.00 96.62 121 GLN A O 1
ATOM 882 N N . MET A 1 122 ? 10.789 13.499 -3.131 1.00 93.62 122 MET A N 1
ATOM 883 C CA . MET A 1 122 ? 9.727 12.813 -2.401 1.00 93.62 122 MET A CA 1
ATOM 884 C C . MET A 1 122 ? 10.027 12.881 -0.908 1.00 93.62 122 MET A C 1
ATOM 886 O O . MET A 1 122 ? 11.127 12.531 -0.478 1.00 93.62 122 MET A O 1
ATOM 890 N N . ASP A 1 123 ? 9.042 13.303 -0.122 1.00 92.25 123 ASP A N 1
ATOM 891 C CA . ASP A 1 123 ? 9.184 13.382 1.327 1.00 92.25 123 ASP A CA 1
ATOM 892 C C . ASP A 1 123 ? 9.548 12.015 1.921 1.00 92.25 123 ASP A C 1
ATOM 894 O O . ASP A 1 123 ? 9.012 10.973 1.539 1.00 92.25 123 ASP A O 1
ATOM 898 N N . GLY A 1 124 ? 10.504 12.020 2.850 1.00 89.50 124 GLY A N 1
ATOM 899 C CA . GLY A 1 124 ? 11.054 10.804 3.453 1.00 89.50 124 GLY A CA 1
ATOM 900 C C . GLY A 1 124 ? 12.159 10.113 2.642 1.00 89.50 124 GLY A C 1
ATOM 901 O O . GLY A 1 124 ? 12.782 9.192 3.169 1.00 89.50 124 GLY A O 1
ATOM 902 N N . VAL A 1 125 ? 12.463 10.559 1.415 1.00 93.00 125 VAL A N 1
ATOM 903 C CA . VAL A 1 125 ? 13.569 10.029 0.596 1.00 93.00 125 VAL A CA 1
ATOM 904 C C . VAL A 1 125 ? 14.627 11.118 0.367 1.00 93.00 125 VAL A C 1
ATOM 906 O O . VAL A 1 125 ? 14.344 12.116 -0.294 1.00 93.00 125 VAL A O 1
ATOM 909 N N . PRO A 1 126 ? 15.862 10.961 0.880 1.00 94.75 126 PRO A N 1
ATOM 910 C CA . PRO A 1 126 ? 16.926 11.935 0.646 1.00 94.75 126 PRO A CA 1
ATOM 911 C C . PRO A 1 126 ? 17.316 12.056 -0.836 1.00 94.75 126 PRO A C 1
ATOM 913 O O . PRO A 1 126 ? 17.562 11.052 -1.504 1.00 94.75 126 PRO A O 1
ATOM 916 N N . GLY A 1 127 ? 17.475 13.290 -1.321 1.00 96.62 127 GLY A N 1
ATOM 917 C CA . GLY A 1 127 ? 17.976 13.584 -2.668 1.00 96.62 127 GLY A CA 1
ATOM 918 C C . GLY A 1 127 ? 16.881 13.720 -3.728 1.00 96.62 127 GLY A C 1
ATOM 919 O O . GLY A 1 127 ? 15.758 14.122 -3.430 1.00 96.62 127 GLY A O 1
ATOM 920 N N . THR A 1 128 ? 17.234 13.447 -4.986 1.00 97.56 128 THR A N 1
ATOM 921 C CA . THR A 1 128 ? 16.313 13.510 -6.128 1.00 97.56 128 THR A CA 1
ATOM 922 C C . THR A 1 128 ? 16.425 12.265 -6.999 1.00 97.56 128 THR A C 1
ATOM 924 O O . THR A 1 128 ? 17.500 11.679 -7.139 1.00 97.56 128 THR A O 1
ATOM 927 N N . ALA A 1 129 ? 15.314 11.880 -7.618 1.00 97.25 129 ALA A N 1
ATOM 928 C CA . ALA A 1 129 ? 15.235 10.759 -8.548 1.00 97.25 129 ALA A CA 1
ATOM 929 C C . ALA A 1 129 ? 14.341 11.109 -9.744 1.00 97.25 129 ALA A C 1
ATOM 931 O O . ALA A 1 129 ? 13.780 12.208 -9.838 1.00 97.25 129 ALA A O 1
ATOM 932 N N . SER A 1 130 ? 14.223 10.193 -10.699 1.00 95.69 130 SER A N 1
ATOM 933 C CA . SER A 1 130 ? 13.210 10.305 -11.740 1.00 95.69 130 SER A CA 1
ATOM 934 C C . SER A 1 130 ? 11.802 10.137 -11.167 1.00 95.69 130 SER A C 1
ATOM 936 O O . SER A 1 130 ? 11.569 9.439 -10.180 1.00 95.69 130 SER A O 1
ATOM 938 N N . LYS A 1 131 ? 10.831 10.810 -11.788 1.00 95.62 131 LYS A N 1
ATOM 939 C CA . LYS A 1 131 ? 9.428 10.691 -11.394 1.00 95.62 131 LYS A CA 1
ATOM 940 C C . LYS A 1 131 ? 8.822 9.432 -12.009 1.00 95.62 131 LYS A C 1
ATOM 942 O O . LYS A 1 131 ? 8.872 9.259 -13.225 1.00 95.62 131 LYS A O 1
ATOM 947 N N . ILE A 1 132 ? 8.170 8.628 -11.176 1.00 96.12 132 ILE A N 1
ATOM 948 C CA . ILE A 1 132 ? 7.334 7.502 -11.598 1.00 96.12 132 ILE A CA 1
ATOM 949 C C . ILE A 1 132 ? 5.884 7.857 -11.280 1.00 96.12 132 ILE A C 1
ATOM 951 O O . ILE A 1 132 ? 5.542 8.142 -10.133 1.00 96.12 132 ILE A O 1
ATOM 955 N N . LEU A 1 133 ? 5.032 7.884 -12.302 1.00 96.12 133 LEU A N 1
ATOM 956 C CA . LEU A 1 133 ? 3.603 8.124 -12.145 1.00 96.12 133 LEU A CA 1
ATOM 957 C C . LEU A 1 133 ? 2.874 6.785 -12.035 1.00 96.12 133 LEU A C 1
ATOM 959 O O . LEU A 1 133 ? 2.930 5.978 -12.959 1.00 96.12 133 LEU A O 1
ATOM 963 N N . LEU A 1 134 ? 2.158 6.584 -10.930 1.00 97.06 134 LEU A N 1
ATOM 964 C CA . LEU A 1 134 ? 1.280 5.434 -10.730 1.00 97.06 134 LEU A CA 1
ATOM 965 C C . LEU A 1 134 ? -0.181 5.847 -10.904 1.00 97.06 134 LEU A C 1
ATOM 967 O O . LEU A 1 134 ? -0.652 6.776 -10.249 1.00 97.06 134 LEU A O 1
ATOM 971 N N . SER A 1 135 ? -0.909 5.135 -11.760 1.00 96.12 135 SER A N 1
ATOM 972 C CA . SER A 1 135 ? -2.347 5.316 -11.962 1.00 96.12 135 SER A CA 1
ATOM 973 C C . SER A 1 135 ? -3.095 4.043 -11.574 1.00 96.12 135 SER A C 1
ATOM 975 O O . SER A 1 135 ? -3.060 3.046 -12.296 1.00 96.12 135 SER A O 1
ATOM 977 N N . PHE A 1 136 ? -3.761 4.074 -10.419 1.00 96.06 136 PHE A N 1
ATOM 978 C CA . PHE A 1 136 ? -4.544 2.956 -9.891 1.00 96.06 136 PHE A CA 1
ATOM 979 C C . PHE A 1 136 ? -5.919 2.913 -10.569 1.00 96.06 136 PHE A C 1
ATOM 981 O O . PHE A 1 136 ? -6.743 3.805 -10.366 1.00 96.06 136 PHE A O 1
ATOM 988 N N . GLN A 1 137 ? -6.173 1.883 -11.377 1.00 96.12 137 GLN A N 1
ATOM 989 C CA . GLN A 1 137 ? -7.401 1.763 -12.163 1.00 96.12 137 GLN A CA 1
ATOM 990 C C . GLN A 1 137 ? -8.514 1.123 -11.330 1.00 96.12 137 GLN A C 1
ATOM 992 O O . GLN A 1 137 ? -8.348 0.030 -10.792 1.00 96.12 137 GLN A O 1
ATOM 997 N N . SER A 1 138 ? -9.673 1.787 -11.249 1.00 95.12 138 SER A N 1
ATOM 998 C CA . SER A 1 138 ? -10.843 1.319 -10.481 1.00 95.12 138 SER A CA 1
ATOM 999 C C . SER A 1 138 ? -10.486 0.796 -9.070 1.00 95.12 138 SER A C 1
ATOM 1001 O O . SER A 1 138 ? -10.795 -0.357 -8.738 1.00 95.12 138 SER A O 1
ATOM 1003 N N . PRO A 1 139 ? -9.832 1.622 -8.224 1.00 94.88 139 PRO A N 1
ATOM 1004 C CA . PRO A 1 139 ? -9.154 1.167 -7.007 1.00 94.88 139 PRO A CA 1
ATOM 1005 C C . PRO A 1 139 ? -10.090 0.748 -5.867 1.00 94.88 139 PRO A C 1
ATOM 1007 O O . PRO A 1 139 ? -9.613 0.281 -4.841 1.00 94.88 139 PRO A O 1
ATOM 1010 N N . GLY A 1 140 ? -11.403 0.929 -6.007 1.00 96.38 140 GLY A N 1
ATOM 1011 C CA . GLY A 1 140 ? -12.378 0.627 -4.961 1.00 96.38 140 GLY A CA 1
ATOM 1012 C C . GLY A 1 140 ? -12.613 -0.867 -4.731 1.00 96.38 140 GLY A C 1
ATOM 1013 O O . GLY A 1 140 ? -12.611 -1.652 -5.683 1.00 96.38 140 GLY A O 1
ATOM 1014 N N . GLY A 1 141 ? -12.895 -1.247 -3.485 1.00 95.31 141 GLY A N 1
ATOM 1015 C CA . GLY A 1 141 ? -13.353 -2.586 -3.119 1.00 95.31 141 GLY A CA 1
ATOM 1016 C C . GLY A 1 141 ? -12.295 -3.671 -3.290 1.00 95.31 141 GLY A C 1
ATOM 1017 O O . GLY A 1 141 ? -12.601 -4.722 -3.849 1.00 95.31 141 GLY A O 1
ATOM 1018 N N . THR A 1 142 ? -11.053 -3.406 -2.884 1.00 93.12 142 THR A N 1
ATOM 1019 C CA . THR A 1 142 ? -9.932 -4.347 -3.039 1.00 93.12 142 THR A CA 1
ATOM 1020 C C . THR A 1 142 ? -10.060 -5.593 -2.169 1.00 93.12 142 THR A C 1
ATOM 1022 O O . THR A 1 142 ? -9.656 -6.666 -2.606 1.00 93.12 142 THR A O 1
ATOM 1025 N N . GLN A 1 143 ? -10.670 -5.474 -0.988 1.00 92.88 143 GLN A N 1
ATOM 1026 C CA . GLN A 1 143 ? -10.885 -6.589 -0.055 1.00 92.88 143 GLN A CA 1
ATOM 1027 C C . GLN A 1 143 ? -12.368 -6.855 0.213 1.00 92.88 143 GLN A C 1
ATOM 1029 O O . GLN A 1 143 ? -12.776 -7.983 0.464 1.00 92.88 143 GLN A O 1
ATOM 1034 N N . THR A 1 144 ? -13.195 -5.818 0.129 1.00 95.19 144 THR A N 1
ATOM 1035 C CA . THR A 1 144 ? -14.613 -5.856 0.523 1.00 95.19 144 THR A CA 1
ATOM 1036 C C . THR A 1 144 ? -15.569 -5.841 -0.672 1.00 95.19 144 THR A C 1
ATOM 1038 O O . THR A 1 144 ? -16.783 -5.981 -0.517 1.00 95.19 144 THR A O 1
ATOM 1041 N N . GLY A 1 145 ? -15.047 -5.612 -1.882 1.00 95.19 145 GLY A N 1
ATOM 1042 C CA . GLY A 1 145 ? -15.840 -5.450 -3.101 1.00 95.19 145 GLY A CA 1
ATOM 1043 C C . GLY A 1 145 ? -16.616 -4.129 -3.203 1.00 95.19 145 GLY A C 1
ATOM 1044 O O . GLY A 1 145 ? -17.298 -3.911 -4.203 1.00 95.19 145 GLY A O 1
ATOM 1045 N N . LYS A 1 146 ? -16.520 -3.226 -2.215 1.00 96.44 146 LYS A N 1
ATOM 1046 C CA . LYS A 1 146 ? -17.203 -1.920 -2.205 1.00 96.44 146 LYS A CA 1
ATOM 1047 C C . LYS A 1 146 ? -16.250 -0.809 -1.772 1.00 96.44 146 LYS A C 1
ATOM 1049 O O . LYS A 1 146 ? -15.395 -1.029 -0.935 1.00 96.44 146 LYS A O 1
ATOM 1054 N N . VAL A 1 147 ? -16.438 0.408 -2.285 1.00 97.38 147 VAL A N 1
ATOM 1055 C CA . VAL A 1 147 ? -15.687 1.591 -1.806 1.00 97.38 147 VAL A CA 1
ATOM 1056 C C . VAL A 1 147 ? -16.038 1.919 -0.353 1.00 97.38 147 VAL A C 1
ATOM 1058 O O . VAL A 1 147 ? -15.156 2.242 0.434 1.00 97.38 147 VAL A O 1
ATOM 1061 N N . LEU A 1 148 ? -17.323 1.816 -0.006 1.00 98.00 148 LEU A N 1
ATOM 1062 C CA . LEU A 1 148 ? -17.853 2.006 1.344 1.00 98.00 148 LEU A CA 1
ATOM 1063 C C . LEU A 1 148 ? -18.467 0.675 1.798 1.00 98.00 148 LEU A C 1
ATOM 1065 O O . LEU A 1 148 ? -19.612 0.388 1.428 1.00 98.00 148 LEU A O 1
ATOM 1069 N N . PRO A 1 149 ? -17.737 -0.167 2.549 1.00 97.44 149 PRO A N 1
ATOM 1070 C CA . PRO A 1 149 ? -18.205 -1.506 2.918 1.00 97.44 149 PRO A CA 1
ATOM 1071 C C . PRO A 1 149 ? -19.520 -1.489 3.706 1.00 97.44 149 PRO A C 1
ATOM 1073 O O . PRO A 1 149 ? -20.399 -2.317 3.462 1.00 97.44 149 PRO A O 1
ATOM 1076 N N . THR A 1 150 ? -19.698 -0.483 4.567 1.00 97.19 150 THR A N 1
ATOM 1077 C CA . THR A 1 150 ? -20.914 -0.268 5.370 1.00 97.19 150 THR A CA 1
ATOM 1078 C C . THR A 1 150 ? -22.042 0.425 4.599 1.00 97.19 150 THR A C 1
ATOM 1080 O O . THR A 1 150 ? -23.163 0.523 5.091 1.00 97.19 150 THR A O 1
ATOM 1083 N N . GLY A 1 151 ? -21.767 0.924 3.389 1.00 96.88 151 GLY A N 1
ATOM 1084 C CA . GLY A 1 151 ? -22.705 1.722 2.595 1.00 96.88 151 GLY A CA 1
ATOM 1085 C C . GLY A 1 151 ? -22.911 3.157 3.094 1.00 96.88 151 GLY A C 1
ATOM 1086 O O . GLY A 1 151 ? -23.729 3.874 2.522 1.00 96.88 151 GLY A O 1
ATOM 1087 N N . GLN A 1 152 ? -22.183 3.592 4.127 1.00 96.75 152 GLN A N 1
ATOM 1088 C CA . GLN A 1 152 ? -22.272 4.934 4.707 1.00 96.75 152 GLN A CA 1
ATOM 1089 C C . GLN A 1 152 ? -20.919 5.647 4.627 1.00 96.75 152 GLN A C 1
ATOM 1091 O O . GLN A 1 152 ? -19.873 5.013 4.731 1.00 96.75 152 GLN A O 1
ATOM 1096 N N . SER A 1 153 ? -20.930 6.974 4.466 1.00 96.62 153 SER A N 1
ATOM 1097 C CA . SER A 1 153 ? -19.702 7.780 4.507 1.00 96.62 153 SER A CA 1
ATOM 1098 C C . SER A 1 153 ? -19.132 7.901 5.921 1.00 96.62 153 SER A C 1
ATOM 1100 O O . SER A 1 153 ? -17.923 7.967 6.082 1.00 96.62 153 SER A O 1
ATOM 1102 N N . LEU A 1 154 ? -19.995 7.898 6.941 1.00 97.38 154 LEU A N 1
ATOM 1103 C CA . LEU A 1 154 ? -19.625 7.892 8.354 1.00 97.38 154 LEU A CA 1
ATOM 1104 C C . LEU A 1 154 ? -20.311 6.721 9.045 1.00 97.38 154 LEU A C 1
ATOM 1106 O O . LEU A 1 154 ? -21.515 6.532 8.901 1.00 97.38 154 LEU A O 1
ATOM 1110 N N . THR A 1 155 ? -19.538 5.955 9.803 1.00 97.56 155 THR A N 1
ATOM 1111 C CA . THR A 1 155 ? -20.000 4.809 10.585 1.00 97.56 155 THR A CA 1
ATOM 1112 C C . THR A 1 155 ? -19.706 5.076 12.054 1.00 97.56 155 THR A C 1
ATOM 1114 O O . THR A 1 155 ? -18.590 5.453 12.409 1.00 97.56 155 THR A O 1
ATOM 1117 N N . SER A 1 156 ? -20.704 4.884 12.913 1.00 96.31 156 SER A N 1
ATOM 1118 C CA . SER A 1 156 ? -20.526 4.983 14.360 1.00 96.31 156 SER A CA 1
ATOM 1119 C C . SER A 1 156 ? -20.275 3.599 14.951 1.00 96.31 156 SER A C 1
ATOM 1121 O O . SER A 1 156 ? -21.042 2.674 14.693 1.00 96.31 156 SER A O 1
ATOM 1123 N N . MET A 1 157 ? -19.206 3.463 15.729 1.00 95.25 157 MET A N 1
ATOM 1124 C CA . MET A 1 157 ? -18.697 2.190 16.237 1.00 95.25 157 MET A CA 1
ATOM 1125 C C . MET A 1 157 ? -18.665 2.219 17.763 1.00 95.25 157 MET A C 1
ATOM 1127 O O . MET A 1 157 ? -18.229 3.208 18.355 1.00 95.25 157 MET A O 1
ATOM 1131 N N . ASN A 1 158 ? -19.112 1.135 18.399 1.00 93.94 158 ASN A N 1
ATOM 1132 C CA . ASN A 1 158 ? -18.950 0.943 19.839 1.00 93.94 158 ASN A CA 1
ATOM 1133 C C . ASN A 1 158 ? -17.645 0.179 20.056 1.00 93.94 158 ASN A C 1
ATOM 1135 O O . ASN A 1 158 ? -17.585 -1.031 19.858 1.00 93.94 158 ASN A O 1
ATOM 1139 N N . VAL A 1 159 ? -16.589 0.899 20.411 1.00 93.69 159 VAL A N 1
ATOM 1140 C CA . VAL A 1 159 ? -15.243 0.343 20.495 1.00 93.69 159 VAL A CA 1
ATOM 1141 C C . VAL A 1 159 ? -15.115 -0.466 21.776 1.00 93.69 159 VAL A C 1
ATOM 1143 O O . VAL A 1 159 ? -15.403 0.017 22.872 1.00 93.69 159 VAL A O 1
ATOM 1146 N N . LYS A 1 160 ? -14.649 -1.708 21.638 1.00 88.94 160 LYS A N 1
ATOM 1147 C CA . LYS A 1 160 ? -14.376 -2.627 22.750 1.00 88.94 160 LYS A CA 1
ATOM 1148 C C . LYS A 1 160 ? -13.054 -2.267 23.451 1.00 88.94 160 LYS A C 1
ATOM 1150 O O . LYS A 1 160 ? -12.154 -3.096 23.556 1.00 88.94 160 LYS A O 1
ATOM 1155 N N . ASP A 1 161 ? -12.914 -1.015 23.883 1.00 87.25 161 ASP A N 1
ATOM 1156 C CA . ASP A 1 161 ? -11.799 -0.540 24.707 1.00 87.25 161 ASP A CA 1
ATOM 1157 C C . ASP A 1 161 ? -12.164 -0.565 26.204 1.00 87.25 161 ASP A C 1
ATOM 1159 O O . ASP A 1 161 ? -13.265 -0.949 26.598 1.00 87.25 161 ASP A O 1
ATOM 1163 N N . LYS A 1 162 ? -11.235 -0.137 27.067 1.00 83.75 162 LYS A N 1
ATOM 1164 C CA . LYS A 1 162 ? -11.451 -0.106 28.525 1.00 83.75 162 LYS A CA 1
ATOM 1165 C C . LYS A 1 162 ? -12.564 0.849 28.984 1.00 83.75 162 LYS A C 1
ATOM 1167 O O . LYS A 1 162 ? -13.023 0.725 30.115 1.00 83.75 162 LYS A O 1
ATOM 1172 N N . ASN A 1 163 ? -12.974 1.791 28.134 1.00 86.06 163 ASN A N 1
ATOM 1173 C CA . ASN A 1 163 ? -13.908 2.864 28.470 1.00 86.06 163 ASN A CA 1
ATOM 1174 C C . ASN A 1 163 ? -15.264 2.734 27.748 1.00 86.06 163 ASN A C 1
ATOM 1176 O O . ASN A 1 163 ? -16.170 3.512 28.038 1.00 86.06 163 ASN A O 1
ATOM 1180 N N . GLY A 1 164 ? -15.417 1.779 26.825 1.00 85.62 164 GLY A N 1
ATOM 1181 C CA . GLY A 1 164 ? -16.625 1.607 26.017 1.00 85.62 164 GLY A CA 1
ATOM 1182 C C . GLY A 1 164 ? -16.906 2.811 25.116 1.00 85.62 164 GLY A C 1
ATOM 1183 O O . GLY A 1 164 ? -18.049 3.267 25.035 1.00 85.62 164 GLY A O 1
ATOM 1184 N N . ARG A 1 165 ? -15.866 3.379 24.491 1.00 90.69 165 ARG A N 1
ATOM 1185 C CA . ARG A 1 165 ? -15.991 4.610 23.695 1.00 90.69 165 ARG A CA 1
ATOM 1186 C C . ARG A 1 165 ? -16.843 4.403 22.444 1.00 90.69 165 ARG A C 1
ATOM 1188 O O . ARG A 1 165 ? -16.782 3.369 21.780 1.00 90.69 165 ARG A O 1
ATOM 1195 N N . LYS A 1 166 ? -17.586 5.445 22.071 1.00 94.31 166 LYS A N 1
ATOM 1196 C CA . LYS A 1 166 ? -18.275 5.533 20.783 1.00 94.31 166 LYS A CA 1
ATOM 1197 C C . LYS A 1 166 ? -17.475 6.440 19.859 1.00 94.31 166 LYS A C 1
ATOM 1199 O O . LYS A 1 166 ? -17.325 7.617 20.165 1.00 94.31 166 LYS A O 1
ATOM 1204 N N . ILE A 1 167 ? -16.977 5.891 18.756 1.00 95.44 167 ILE A N 1
ATOM 1205 C CA . ILE A 1 167 ? -16.130 6.605 17.790 1.00 95.44 167 ILE A CA 1
ATOM 1206 C C . ILE A 1 167 ? -16.835 6.656 16.441 1.00 95.44 167 ILE A C 1
ATOM 1208 O O . ILE A 1 167 ? -17.486 5.687 16.039 1.00 95.44 167 ILE A O 1
ATOM 1212 N N . THR A 1 168 ? -16.721 7.783 15.741 1.00 96.31 168 THR A N 1
ATOM 1213 C CA . THR A 1 168 ? -17.221 7.910 14.369 1.00 96.31 168 THR A CA 1
ATOM 1214 C C . THR A 1 168 ? -16.053 7.893 13.393 1.00 96.31 168 THR A C 1
ATOM 1216 O O . THR A 1 168 ? -15.078 8.616 13.563 1.00 96.31 168 THR A O 1
ATOM 1219 N N . ALA A 1 169 ? -16.142 7.061 12.358 1.00 97.69 169 ALA A N 1
ATOM 1220 C CA . ALA A 1 169 ? -15.077 6.903 11.375 1.00 97.69 169 ALA A CA 1
ATOM 1221 C C . ALA A 1 169 ? -15.630 6.751 9.957 1.00 97.69 169 ALA A C 1
ATOM 1223 O O . ALA A 1 169 ? -16.741 6.255 9.758 1.00 97.69 169 ALA A O 1
ATOM 1224 N N . SER A 1 170 ? -14.832 7.131 8.959 1.00 98.31 170 SER A N 1
ATOM 1225 C CA . SER A 1 170 ? -15.076 6.721 7.572 1.00 98.31 170 SER A CA 1
ATOM 1226 C C . SER A 1 170 ? -14.370 5.390 7.326 1.00 98.31 170 SER A C 1
ATOM 1228 O O . SER A 1 170 ? -13.155 5.297 7.510 1.00 98.31 170 SER A O 1
ATOM 1230 N N . LEU A 1 171 ? -15.120 4.363 6.925 1.00 98.38 171 LEU A N 1
ATOM 1231 C CA . LEU A 1 171 ? -14.578 3.044 6.590 1.00 98.38 171 LEU A CA 1
ATOM 1232 C C . LEU A 1 171 ? -14.535 2.922 5.069 1.00 98.38 171 LEU A C 1
ATOM 1234 O O . LEU A 1 171 ? -15.581 2.846 4.423 1.00 98.38 171 LEU A O 1
ATOM 1238 N N . VAL A 1 172 ? -13.335 2.958 4.496 1.00 98.31 172 VAL A N 1
ATOM 1239 C CA . VAL A 1 172 ? -13.138 3.093 3.048 1.00 98.31 172 VAL A CA 1
ATOM 1240 C C . VAL A 1 172 ? -12.225 1.985 2.550 1.00 98.31 172 VAL A C 1
ATOM 1242 O O . VAL A 1 172 ? -11.189 1.718 3.145 1.00 98.31 172 VAL A O 1
ATOM 1245 N N . ASP A 1 173 ? -12.579 1.351 1.440 1.00 97.44 173 ASP A N 1
ATOM 1246 C CA . ASP A 1 173 ? -11.728 0.379 0.755 1.00 97.44 173 ASP A CA 1
ATOM 1247 C C . ASP A 1 173 ? -11.395 0.894 -0.646 1.00 97.44 173 ASP A C 1
ATOM 1249 O O . ASP A 1 173 ? -12.150 0.714 -1.605 1.00 97.44 173 ASP A O 1
ATOM 1253 N N . VAL A 1 174 ? -10.262 1.597 -0.735 1.00 95.69 174 VAL A N 1
ATOM 1254 C CA . VAL A 1 174 ? -9.701 2.157 -1.969 1.00 95.69 174 VAL A CA 1
ATOM 1255 C C . VAL A 1 174 ? -8.192 1.942 -1.955 1.00 95.69 174 VAL A C 1
ATOM 1257 O O . VAL A 1 174 ? -7.496 2.494 -1.109 1.00 95.69 174 VAL A O 1
ATOM 1260 N N . ALA A 1 175 ? -7.684 1.161 -2.911 1.00 92.06 175 ALA A N 1
ATOM 1261 C CA . ALA A 1 175 ? -6.314 0.638 -2.987 1.00 92.06 175 ALA A CA 1
ATOM 1262 C C . ALA A 1 175 ? -5.926 -0.309 -1.834 1.00 92.06 175 ALA A C 1
ATOM 1264 O O . ALA A 1 175 ? -5.383 -1.376 -2.098 1.00 92.06 175 ALA A O 1
ATOM 1265 N N . ASN A 1 176 ? -6.223 0.060 -0.589 1.00 93.38 176 ASN A N 1
ATOM 1266 C CA . ASN A 1 176 ? -6.285 -0.819 0.571 1.00 93.38 176 ASN A CA 1
ATOM 1267 C C . ASN A 1 176 ? -7.416 -0.339 1.508 1.00 93.38 176 ASN A C 1
ATOM 1269 O O . ASN A 1 176 ? -7.723 0.855 1.535 1.00 93.38 176 ASN A O 1
ATOM 1273 N N . PRO A 1 177 ? -8.000 -1.228 2.324 1.00 96.38 177 PRO A N 1
ATOM 1274 C CA . PRO A 1 177 ? -8.946 -0.857 3.375 1.00 96.38 177 PRO A CA 1
ATOM 1275 C C . PRO A 1 177 ? -8.334 0.071 4.435 1.00 96.38 177 PRO A C 1
ATOM 1277 O O . PRO A 1 177 ? -7.227 -0.178 4.924 1.00 96.38 177 PRO A O 1
ATOM 1280 N N . GLY A 1 178 ? -9.073 1.110 4.821 1.00 97.62 178 GLY A N 1
ATOM 1281 C CA . GLY A 1 178 ? -8.666 2.136 5.774 1.00 97.62 178 GLY A CA 1
ATOM 1282 C C . GLY A 1 178 ? -9.808 2.616 6.679 1.00 97.62 178 GLY A C 1
ATOM 1283 O O . GLY A 1 178 ? -10.965 2.704 6.265 1.00 97.62 178 GLY A O 1
ATOM 1284 N N . VAL A 1 179 ? -9.450 2.942 7.919 1.00 98.38 179 VAL A N 1
ATOM 1285 C CA . VAL A 1 179 ? -10.297 3.486 8.984 1.00 98.38 179 VAL A CA 1
ATOM 1286 C C . VAL A 1 179 ? -9.825 4.904 9.261 1.00 98.38 179 VAL A C 1
ATOM 1288 O O . VAL A 1 179 ? -8.740 5.096 9.807 1.00 98.38 179 VAL A O 1
ATOM 1291 N N . TYR A 1 180 ? -10.618 5.892 8.870 1.00 98.00 180 TYR A N 1
ATOM 1292 C CA . TYR A 1 180 ? -10.263 7.302 8.997 1.00 98.00 180 TYR A CA 1
ATOM 1293 C C . TYR A 1 180 ? -11.029 7.915 10.164 1.00 98.00 180 TYR A C 1
ATOM 1295 O O . TYR A 1 180 ? -12.261 7.972 10.129 1.00 98.00 180 TYR A O 1
ATOM 1303 N N . VAL A 1 181 ? -10.296 8.345 11.188 1.00 96.75 181 VAL A N 1
ATOM 1304 C CA . VAL A 1 181 ? -10.842 8.823 12.465 1.00 96.75 181 VAL A CA 1
ATOM 1305 C C . VAL A 1 181 ? -10.352 10.241 12.718 1.00 96.75 181 VAL A C 1
ATOM 1307 O O . VAL A 1 181 ? -9.173 10.529 12.519 1.00 96.75 181 VAL A O 1
ATOM 1310 N N . ASP A 1 182 ? -11.239 11.127 13.160 1.00 92.88 182 ASP A N 1
ATOM 1311 C CA . ASP A 1 182 ? -10.851 12.471 13.590 1.00 92.88 182 ASP A CA 1
ATOM 1312 C C . ASP A 1 182 ? -10.068 12.393 14.912 1.00 92.88 182 ASP A C 1
ATOM 1314 O O . ASP A 1 182 ? -10.446 11.665 15.832 1.00 92.88 182 ASP A O 1
ATOM 1318 N N . SER A 1 183 ? -8.963 13.131 15.022 1.00 92.19 183 SER A N 1
ATOM 1319 C CA . SER A 1 183 ? -8.104 13.101 16.209 1.00 92.19 183 SER A CA 1
ATOM 1320 C C . SER A 1 183 ? -8.820 13.538 17.492 1.00 92.19 183 SER A C 1
ATOM 1322 O O . SER A 1 183 ? -8.411 13.131 18.581 1.00 92.19 183 SER A O 1
ATOM 1324 N N . SER A 1 184 ? -9.885 14.345 17.385 1.00 86.88 184 SER A N 1
ATOM 1325 C CA . SER A 1 184 ? -10.671 14.808 18.536 1.00 86.88 184 SER A CA 1
ATOM 1326 C C . SER A 1 184 ? -11.448 13.688 19.234 1.00 86.88 184 SER A C 1
ATOM 1328 O O . SER A 1 184 ? -11.604 13.749 20.451 1.00 86.88 184 SER A O 1
ATOM 1330 N N . ASP A 1 185 ? -11.824 12.626 18.512 1.00 87.19 185 ASP A N 1
ATOM 1331 C CA . ASP A 1 185 ? -12.450 11.422 19.085 1.00 87.19 185 ASP A CA 1
ATOM 1332 C C . ASP A 1 185 ? -11.431 10.531 19.831 1.00 87.19 185 ASP A C 1
ATOM 1334 O O . ASP A 1 185 ? -11.814 9.616 20.565 1.00 87.19 185 ASP A O 1
ATOM 1338 N N . LEU A 1 186 ? -10.129 10.781 19.643 1.00 88.69 186 LEU A N 1
ATOM 1339 C CA . LEU A 1 186 ? -9.029 9.968 20.174 1.00 88.69 186 LEU A CA 1
ATOM 1340 C C . LEU A 1 186 ? -8.229 10.660 21.286 1.00 88.69 186 LEU A C 1
ATOM 1342 O O . LEU A 1 186 ? -7.333 10.039 21.852 1.00 88.69 186 LEU A O 1
ATOM 1346 N N . GLU A 1 187 ? -8.531 11.926 21.595 1.00 85.06 187 GLU A N 1
ATOM 1347 C CA . GLU A 1 187 ? -7.794 12.740 22.578 1.00 85.06 187 GLU A CA 1
ATOM 1348 C C . GLU A 1 187 ? -6.290 12.877 22.235 1.00 85.06 187 GLU A C 1
ATOM 1350 O O . GLU A 1 187 ? -5.444 13.067 23.111 1.00 85.06 187 GLU A O 1
ATOM 1355 N N . ILE A 1 188 ? -5.943 12.796 20.942 1.00 89.62 188 ILE A N 1
ATOM 1356 C CA . ILE A 1 188 ? -4.563 12.900 20.446 1.00 89.62 188 ILE A CA 1
ATOM 1357 C C . ILE A 1 188 ? -4.271 14.348 20.043 1.00 89.62 188 ILE A C 1
ATOM 1359 O O . ILE A 1 188 ? -4.992 14.948 19.244 1.00 89.62 188 ILE A O 1
ATOM 1363 N N . ARG A 1 189 ? -3.179 14.906 20.578 1.00 87.75 189 ARG A N 1
ATOM 1364 C CA . ARG A 1 189 ? -2.710 16.255 20.225 1.00 87.75 189 ARG A CA 1
ATOM 1365 C C . ARG A 1 189 ? -2.163 16.305 18.785 1.00 87.75 189 ARG A C 1
ATOM 1367 O O . ARG A 1 189 ? -1.528 15.342 18.358 1.00 87.75 189 ARG A O 1
ATOM 1374 N N . PRO A 1 190 ? -2.366 17.411 18.049 1.00 86.06 190 PRO A N 1
ATOM 1375 C CA . PRO A 1 190 ? -1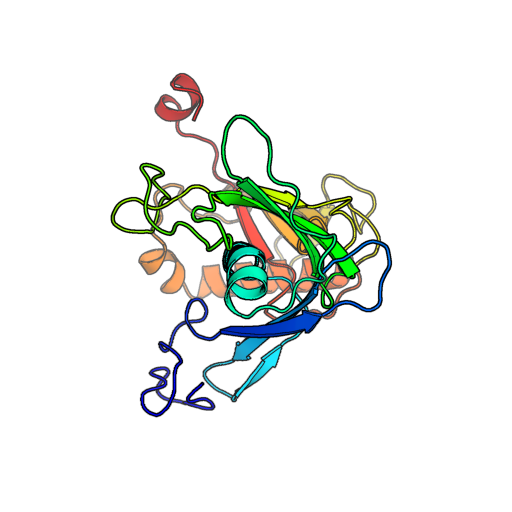.982 17.518 16.638 1.00 86.06 190 PRO A CA 1
ATOM 1376 C C . PRO A 1 190 ? -0.474 17.555 16.373 1.00 86.06 190 PRO A C 1
ATOM 1378 O O . PRO A 1 190 ? -0.042 17.218 15.279 1.00 86.06 190 PRO A O 1
ATOM 1381 N N . ASP A 1 191 ? 0.332 17.936 17.359 1.00 86.81 191 ASP A N 1
ATOM 1382 C CA . ASP A 1 191 ? 1.791 18.036 17.271 1.00 86.81 191 ASP A CA 1
ATOM 1383 C C . ASP A 1 191 ? 2.518 16.771 17.762 1.00 86.81 191 ASP A C 1
ATOM 1385 O O . ASP A 1 191 ? 3.730 16.793 17.977 1.00 86.81 191 ASP A O 1
ATOM 1389 N N . ILE A 1 192 ? 1.796 15.662 17.970 1.00 90.12 192 ILE A N 1
ATOM 1390 C CA . ILE A 1 192 ? 2.398 14.407 18.424 1.00 90.12 192 ILE A CA 1
ATOM 1391 C C . ILE A 1 192 ? 3.359 13.845 17.372 1.00 90.12 192 ILE A C 1
ATOM 1393 O O . ILE A 1 192 ? 3.027 13.708 16.194 1.00 90.12 192 ILE A O 1
ATOM 1397 N N . THR A 1 193 ? 4.558 13.464 17.801 1.00 90.19 193 THR A N 1
ATOM 1398 C CA . THR A 1 193 ? 5.505 12.772 16.918 1.00 90.19 193 THR A CA 1
ATOM 1399 C C . THR A 1 193 ? 5.226 11.263 16.883 1.00 90.19 193 THR A C 1
ATOM 1401 O O . THR A 1 193 ? 4.722 10.713 17.867 1.00 90.19 193 THR A O 1
ATOM 1404 N N . PRO A 1 194 ? 5.612 10.541 15.809 1.00 88.12 194 PRO A N 1
ATOM 1405 C CA . PRO A 1 194 ? 5.483 9.082 15.766 1.00 88.12 194 PRO A CA 1
ATOM 1406 C C . PRO A 1 194 ? 6.133 8.386 16.972 1.00 88.12 194 PRO A C 1
ATOM 1408 O O . PRO A 1 194 ? 5.513 7.542 17.607 1.00 88.12 194 PRO A O 1
ATOM 1411 N N . ALA A 1 195 ? 7.337 8.820 17.363 1.00 90.44 195 ALA A N 1
ATOM 1412 C CA . ALA A 1 195 ? 8.063 8.243 18.494 1.00 90.44 195 ALA A CA 1
ATOM 1413 C C . ALA A 1 195 ? 7.356 8.450 19.844 1.00 90.44 195 ALA A C 1
ATOM 1415 O O . ALA A 1 195 ? 7.467 7.602 20.729 1.00 90.44 195 ALA A O 1
ATOM 1416 N N . GLU A 1 196 ? 6.653 9.570 20.028 1.00 93.50 196 GLU A N 1
ATOM 1417 C CA . GLU A 1 196 ? 5.848 9.811 21.228 1.00 93.50 196 GLU A CA 1
ATOM 1418 C C . GLU A 1 196 ? 4.559 8.989 21.219 1.00 93.50 196 GLU A C 1
ATOM 1420 O O . GLU A 1 196 ? 4.172 8.470 22.265 1.00 93.50 196 GLU A O 1
ATOM 1425 N N . LEU A 1 197 ? 3.902 8.861 20.062 1.00 92.75 197 LEU A N 1
ATOM 1426 C CA . LEU A 1 197 ? 2.693 8.051 19.917 1.00 92.75 197 LEU A CA 1
ATOM 1427 C C . LEU A 1 197 ? 2.985 6.569 20.184 1.00 92.75 197 LEU A C 1
ATOM 1429 O O . LEU A 1 197 ? 2.269 5.947 20.967 1.00 92.75 197 LEU A O 1
ATOM 1433 N N . ASP A 1 198 ? 4.084 6.040 19.640 1.00 90.81 198 ASP A N 1
ATOM 1434 C CA . ASP A 1 198 ? 4.518 4.649 19.839 1.00 90.81 198 ASP A CA 1
ATOM 1435 C C . ASP A 1 198 ? 4.761 4.305 21.322 1.00 90.81 198 ASP A C 1
ATOM 1437 O O . ASP A 1 198 ? 4.614 3.157 21.747 1.00 90.81 198 ASP A O 1
ATOM 1441 N N . GLN A 1 199 ? 5.105 5.301 22.144 1.00 93.56 199 GLN A N 1
ATOM 1442 C CA . GLN A 1 199 ? 5.307 5.131 23.587 1.00 93.56 199 GLN A CA 1
ATOM 1443 C C . GLN A 1 199 ? 3.995 5.174 24.392 1.00 93.56 199 GLN A C 1
ATOM 1445 O O . GLN A 1 199 ? 3.962 4.723 25.543 1.00 93.56 199 GLN A O 1
ATOM 1450 N N . GLN A 1 200 ? 2.896 5.674 23.817 1.00 93.62 200 GLN A N 1
ATOM 1451 C CA . GLN A 1 200 ? 1.598 5.779 24.487 1.00 93.62 200 GLN A CA 1
ATOM 1452 C C . GLN A 1 200 ? 0.804 4.477 24.379 1.00 93.62 200 GLN A C 1
ATOM 1454 O O . GLN A 1 200 ? -0.097 4.329 23.555 1.00 93.62 200 GLN A O 1
ATOM 1459 N N . LYS A 1 201 ? 1.105 3.529 25.272 1.00 93.12 201 LYS A N 1
ATOM 1460 C CA . LYS A 1 201 ? 0.492 2.187 25.281 1.00 93.12 201 LYS A CA 1
ATOM 1461 C C . LYS A 1 201 ? -1.039 2.197 25.268 1.00 93.12 201 LYS A C 1
ATOM 1463 O O . LYS A 1 201 ? -1.641 1.410 24.547 1.00 93.12 201 LYS A O 1
ATOM 1468 N N . ASP A 1 202 ? -1.659 3.080 26.049 1.00 91.75 202 ASP A N 1
ATOM 1469 C CA . ASP A 1 202 ? -3.120 3.200 26.114 1.00 91.75 202 ASP A CA 1
ATOM 1470 C C . ASP A 1 202 ? -3.718 3.682 24.786 1.00 91.75 202 ASP A C 1
ATOM 1472 O O . ASP A 1 202 ? -4.728 3.145 24.331 1.00 91.75 202 ASP A O 1
ATOM 1476 N N . THR A 1 203 ? -3.075 4.661 24.148 1.00 92.62 203 THR A N 1
ATOM 1477 C CA . THR A 1 203 ? -3.483 5.189 22.842 1.00 92.62 203 THR A CA 1
ATOM 1478 C C . THR A 1 203 ? -3.311 4.128 21.759 1.00 92.62 203 THR A C 1
ATOM 1480 O O . THR A 1 203 ? -4.235 3.883 20.991 1.00 92.62 203 THR A O 1
ATOM 1483 N N . MET A 1 204 ? -2.181 3.417 21.742 1.00 94.06 204 MET A N 1
ATOM 1484 C CA . MET A 1 204 ? -1.942 2.321 20.797 1.00 94.06 204 MET A CA 1
ATOM 1485 C C . MET A 1 204 ? -2.956 1.179 20.961 1.00 94.06 204 MET A C 1
ATOM 1487 O O . MET A 1 204 ? -3.458 0.654 19.968 1.00 94.06 204 MET A O 1
ATOM 1491 N N . ALA A 1 205 ? -3.319 0.832 22.200 1.00 94.06 205 ALA A N 1
ATOM 1492 C CA . ALA A 1 205 ? -4.361 -0.157 22.473 1.00 94.06 205 ALA A CA 1
ATOM 1493 C C . ALA A 1 205 ? -5.749 0.307 21.994 1.00 94.06 205 ALA A C 1
ATOM 1495 O O . ALA A 1 205 ? -6.507 -0.495 21.450 1.00 94.06 205 ALA A O 1
ATOM 1496 N N . LEU A 1 206 ? -6.075 1.596 22.154 1.00 94.62 206 LEU A N 1
ATOM 1497 C CA . LEU A 1 206 ? -7.306 2.181 21.618 1.00 94.62 206 LEU A CA 1
ATOM 1498 C C . LEU A 1 206 ? -7.335 2.123 20.084 1.00 94.62 206 LEU A C 1
ATOM 1500 O O . LEU A 1 206 ? -8.336 1.688 19.518 1.00 94.62 206 LEU A O 1
ATOM 1504 N N . LEU A 1 207 ? -6.250 2.519 19.412 1.00 95.81 207 LEU A N 1
ATOM 1505 C CA . LEU A 1 207 ? -6.152 2.487 17.949 1.00 95.81 207 LEU A CA 1
ATOM 1506 C C . LEU A 1 207 ? -6.341 1.066 17.400 1.00 95.81 207 LEU A C 1
ATOM 1508 O O . LEU A 1 207 ? -7.065 0.875 16.422 1.00 95.81 207 LEU A O 1
ATOM 1512 N N . GLU A 1 208 ? -5.760 0.060 18.056 1.00 95.94 208 GLU A N 1
ATOM 1513 C CA . GLU A 1 208 ? -5.972 -1.341 17.682 1.00 95.94 208 GLU A CA 1
ATOM 1514 C C . GLU A 1 208 ? -7.421 -1.791 17.923 1.00 95.94 208 GLU A C 1
ATOM 1516 O O . GLU A 1 208 ? -8.012 -2.444 17.063 1.00 95.94 208 GLU A O 1
ATOM 1521 N N . ALA A 1 209 ? -8.041 -1.405 19.044 1.00 96.06 209 ALA A N 1
ATOM 1522 C CA . ALA A 1 209 ? -9.446 -1.720 19.310 1.00 96.06 209 ALA A CA 1
ATOM 1523 C C . ALA A 1 209 ? -10.384 -1.109 18.252 1.00 96.06 209 ALA A C 1
ATOM 1525 O O . ALA A 1 209 ? -11.296 -1.783 17.770 1.00 96.06 209 ALA A O 1
ATOM 1526 N N . VAL A 1 210 ? -10.126 0.138 17.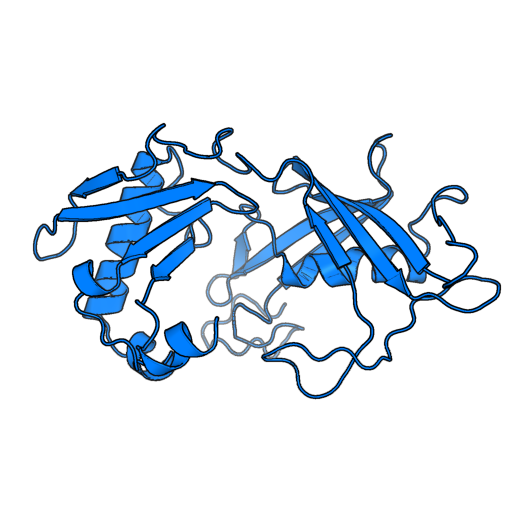842 1.00 96.94 210 VAL A N 1
ATOM 1527 C CA . VAL A 1 210 ? -10.845 0.817 16.752 1.00 96.94 210 VAL A CA 1
ATOM 1528 C C . VAL A 1 210 ? -10.666 0.071 15.432 1.00 96.94 210 VAL A C 1
ATOM 1530 O O . VAL A 1 210 ? -11.650 -0.201 14.744 1.00 96.94 210 VAL A O 1
ATOM 1533 N N . ARG A 1 211 ? -9.425 -0.286 15.079 1.00 97.75 211 ARG A N 1
ATOM 1534 C CA . ARG A 1 211 ? -9.111 -1.005 13.837 1.00 97.75 211 ARG A CA 1
ATOM 1535 C C . ARG A 1 211 ? -9.833 -2.352 13.769 1.00 97.75 211 ARG A C 1
ATOM 1537 O O . ARG A 1 211 ? -10.406 -2.673 12.730 1.00 97.75 211 ARG A O 1
ATOM 1544 N N . ARG A 1 212 ? -9.826 -3.124 14.861 1.00 97.56 212 ARG A N 1
ATOM 1545 C CA . ARG A 1 212 ? -10.495 -4.434 14.944 1.00 97.56 212 ARG A CA 1
ATOM 1546 C C . ARG A 1 212 ? -12.010 -4.317 14.795 1.00 97.56 212 ARG A C 1
ATOM 1548 O O . ARG A 1 212 ? -12.587 -5.058 14.008 1.00 97.56 212 ARG A O 1
ATOM 1555 N N . GLU A 1 213 ? -12.641 -3.376 15.498 1.00 97.44 213 GLU A N 1
ATOM 1556 C CA . GLU A 1 213 ? -14.090 -3.146 15.390 1.00 97.44 213 GLU A CA 1
ATOM 1557 C C . GLU A 1 213 ? -14.481 -2.724 13.964 1.00 97.44 213 GLU A C 1
ATOM 1559 O O . GLU A 1 213 ? -15.440 -3.234 13.387 1.00 97.44 213 GLU A O 1
ATOM 1564 N N . ALA A 1 214 ? -13.690 -1.843 13.348 1.00 97.75 214 ALA A N 1
ATOM 1565 C CA . ALA A 1 214 ? -13.891 -1.450 11.961 1.00 97.75 214 ALA A CA 1
ATOM 1566 C C . ALA A 1 214 ? -13.719 -2.627 10.988 1.00 97.75 214 ALA A C 1
ATOM 1568 O O . ALA A 1 214 ? -14.513 -2.759 10.060 1.00 97.75 214 ALA A O 1
ATOM 1569 N N . ALA A 1 215 ? -12.727 -3.499 11.199 1.00 97.50 215 ALA A N 1
ATOM 1570 C CA . ALA A 1 215 ? -12.534 -4.697 10.384 1.00 97.50 215 ALA A CA 1
ATOM 1571 C C . ALA A 1 215 ? -13.776 -5.604 10.414 1.00 97.50 215 ALA A C 1
ATOM 1573 O O . ALA A 1 215 ? -14.254 -6.007 9.353 1.00 97.50 215 ALA A O 1
ATOM 1574 N N . GLU A 1 216 ? -14.348 -5.846 11.600 1.00 97.06 216 GLU A N 1
ATOM 1575 C CA . GLU A 1 216 ? -15.594 -6.611 11.757 1.00 97.06 216 GLU A CA 1
ATOM 1576 C C . GLU A 1 216 ? -16.748 -5.968 10.965 1.00 97.06 216 GLU A C 1
ATOM 1578 O O . GLU A 1 216 ? -17.425 -6.646 10.189 1.00 97.06 216 GLU A O 1
ATOM 1583 N N . LEU A 1 217 ? -16.935 -4.648 11.082 1.00 97.44 217 LEU A N 1
ATOM 1584 C CA . LEU A 1 217 ? -17.981 -3.905 10.360 1.00 97.44 217 LEU A CA 1
ATOM 1585 C C . LEU A 1 217 ? -17.769 -3.864 8.839 1.00 97.44 217 LEU A C 1
ATOM 1587 O O . LEU A 1 217 ? -18.736 -3.773 8.081 1.00 97.44 217 LEU A O 1
ATOM 1591 N N . MET A 1 218 ? -16.517 -3.939 8.384 1.00 97.62 218 MET A N 1
ATOM 1592 C CA . MET A 1 218 ? -16.158 -4.044 6.967 1.00 97.62 218 MET A CA 1
ATOM 1593 C C . MET A 1 218 ? -16.309 -5.473 6.421 1.00 97.62 218 MET A C 1
ATOM 1595 O O . MET A 1 218 ? -16.159 -5.670 5.215 1.00 97.62 218 MET A O 1
ATOM 1599 N N . GLY A 1 219 ? -16.616 -6.460 7.273 1.00 96.62 219 GLY A N 1
ATOM 1600 C CA . GLY A 1 219 ? -16.697 -7.874 6.897 1.00 96.62 219 GLY A CA 1
ATOM 1601 C C . GLY A 1 219 ? -15.329 -8.523 6.666 1.00 96.62 219 GLY A C 1
ATOM 1602 O O . GLY A 1 219 ? -15.222 -9.463 5.882 1.00 96.62 219 GLY A O 1
ATOM 1603 N N . MET A 1 220 ? -14.284 -8.001 7.307 1.00 95.81 220 MET A N 1
ATOM 1604 C CA . MET A 1 220 ? -12.899 -8.466 7.214 1.00 95.81 220 MET A CA 1
ATOM 1605 C C . MET A 1 220 ? -12.488 -9.237 8.477 1.00 95.81 220 MET A C 1
ATOM 1607 O O . MET A 1 220 ? -13.139 -9.136 9.514 1.00 95.81 220 MET A O 1
ATOM 1611 N N . ASP A 1 221 ? -11.387 -9.992 8.411 1.00 94.69 221 ASP A N 1
ATOM 1612 C CA . ASP A 1 221 ? -10.824 -10.656 9.593 1.00 94.69 221 ASP A CA 1
ATOM 1613 C C . ASP A 1 221 ? -10.140 -9.634 10.525 1.00 94.69 221 ASP A C 1
ATOM 1615 O O . ASP A 1 221 ? -9.125 -9.042 10.144 1.00 94.69 221 ASP A O 1
ATOM 1619 N N . PRO A 1 222 ? -10.623 -9.445 11.768 1.00 95.19 222 PRO A N 1
ATOM 1620 C CA . PRO A 1 222 ? -10.021 -8.507 12.709 1.00 95.19 222 PRO A CA 1
ATOM 1621 C C . PRO A 1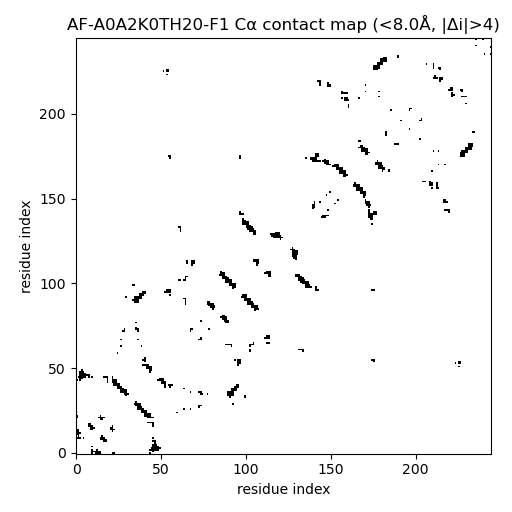 222 ? -8.627 -8.925 13.190 1.00 95.19 222 PRO A C 1
ATOM 1623 O O . PRO A 1 222 ? -7.932 -8.103 13.786 1.00 95.19 222 PRO A O 1
ATOM 1626 N N . ASN A 1 223 ? -8.186 -10.166 12.966 1.00 91.88 223 ASN A N 1
ATOM 1627 C CA . ASN A 1 223 ? -6.852 -10.616 13.380 1.00 91.88 223 ASN A CA 1
ATOM 1628 C C . ASN A 1 223 ? -5.768 -10.341 12.334 1.00 91.88 223 ASN A C 1
ATOM 1630 O O . ASN A 1 223 ? -4.583 -10.384 12.661 1.00 91.88 223 ASN A O 1
ATOM 1634 N N . THR A 1 224 ? -6.150 -9.990 11.107 1.00 89.19 224 THR A N 1
ATOM 1635 C CA . THR A 1 224 ? -5.202 -9.531 10.095 1.00 89.19 224 THR A CA 1
ATOM 1636 C C . THR A 1 224 ? -4.736 -8.119 10.462 1.00 89.19 224 THR A C 1
ATOM 1638 O O . THR A 1 224 ? -5.482 -7.154 10.345 1.00 89.19 224 THR A O 1
ATOM 1641 N N . AL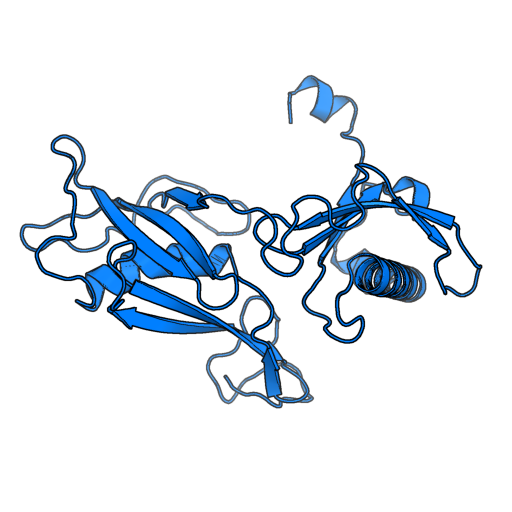A A 1 225 ? -3.505 -7.972 10.957 1.00 87.19 225 ALA A N 1
ATOM 1642 C CA . ALA A 1 225 ? -3.007 -6.685 11.460 1.00 87.19 225 ALA A CA 1
ATOM 1643 C C . ALA A 1 225 ? -2.644 -5.687 10.345 1.00 87.19 225 ALA A C 1
ATOM 1645 O O . ALA A 1 225 ? -2.590 -4.476 10.571 1.00 87.19 225 ALA A O 1
ATOM 1646 N N . SER A 1 226 ? -2.378 -6.166 9.126 1.00 86.12 226 SER A N 1
ATOM 1647 C CA . SER A 1 226 ? -1.994 -5.294 8.015 1.00 86.12 226 SER A CA 1
ATOM 1648 C C . SER A 1 226 ? -3.165 -4.526 7.411 1.00 86.12 226 SER A C 1
ATOM 1650 O O . SER A 1 226 ? -2.915 -3.473 6.818 1.00 86.12 226 SER A O 1
ATOM 1652 N N . VAL A 1 227 ? -4.403 -5.004 7.563 1.00 92.50 227 VAL A N 1
ATOM 1653 C CA . VAL A 1 227 ? -5.609 -4.377 7.014 1.00 92.50 227 VAL A CA 1
ATOM 1654 C C . VAL A 1 227 ? -6.817 -4.539 7.952 1.00 92.50 227 VAL A C 1
ATOM 1656 O O . VAL A 1 227 ? -6.966 -5.579 8.581 1.00 92.50 227 VAL A O 1
ATOM 1659 N N . PRO A 1 228 ? -7.712 -3.541 8.044 1.00 96.62 228 PRO A N 1
ATOM 1660 C CA . PRO A 1 228 ? -7.580 -2.205 7.471 1.00 96.62 228 PRO A CA 1
ATOM 1661 C C . PRO A 1 228 ? -6.481 -1.389 8.171 1.00 96.62 228 PRO A C 1
ATOM 1663 O O . PRO A 1 228 ? -6.105 -1.669 9.308 1.00 96.62 228 PRO A O 1
ATOM 1666 N N . LYS A 1 229 ? -5.946 -0.371 7.490 1.00 95.25 229 LYS A N 1
ATOM 1667 C CA . LYS A 1 229 ? -5.063 0.628 8.115 1.00 95.25 229 LYS A CA 1
ATOM 1668 C C . LYS A 1 229 ? -5.888 1.581 8.973 1.00 95.25 229 LYS A C 1
ATOM 1670 O O . LYS A 1 229 ? -7.000 1.914 8.590 1.00 95.25 229 LYS A O 1
ATOM 1675 N N . ILE A 1 230 ? -5.343 2.068 10.082 1.00 96.31 230 ILE A N 1
ATOM 1676 C CA . ILE A 1 230 ? -5.942 3.180 10.829 1.00 96.31 230 ILE A CA 1
ATOM 1677 C C . ILE A 1 230 ? -5.222 4.482 10.480 1.00 96.31 230 ILE A C 1
ATOM 1679 O O . ILE A 1 230 ? -3.994 4.521 10.418 1.00 96.31 230 ILE A O 1
ATOM 1683 N N . VAL A 1 231 ? -5.996 5.528 10.208 1.00 96.19 231 VAL A N 1
ATOM 1684 C CA . VAL A 1 231 ? -5.519 6.856 9.826 1.00 96.19 231 VAL A CA 1
ATOM 1685 C C . VAL A 1 231 ? -6.167 7.876 10.749 1.00 96.19 231 VAL A C 1
ATOM 1687 O O . VAL A 1 231 ? -7.393 7.968 10.826 1.00 96.19 231 VAL A O 1
ATOM 1690 N N . ILE A 1 232 ? -5.330 8.643 11.442 1.00 95.25 232 ILE A N 1
ATOM 1691 C CA . ILE A 1 232 ? -5.765 9.740 12.303 1.00 95.25 232 ILE A CA 1
ATOM 1692 C C . ILE A 1 232 ? -5.744 11.014 11.465 1.00 95.25 232 ILE A C 1
ATOM 1694 O O . ILE A 1 232 ? -4.724 11.350 10.863 1.00 95.25 232 ILE A O 1
ATOM 1698 N N . LEU A 1 233 ? -6.877 11.702 11.410 1.00 94.44 233 LEU A N 1
ATOM 1699 C CA . LEU A 1 233 ? -7.035 12.959 10.701 1.00 94.44 233 LEU A CA 1
ATOM 1700 C C . LEU A 1 233 ? -6.953 14.110 11.695 1.00 94.44 233 LEU A C 1
ATOM 1702 O O . LEU A 1 233 ? -7.718 14.165 12.657 1.00 94.44 233 LEU A O 1
ATOM 1706 N N . PHE A 1 234 ? -6.046 15.041 11.430 1.00 91.06 234 PHE A N 1
ATOM 1707 C CA . PHE A 1 234 ? -5.939 16.289 12.168 1.00 91.06 234 PHE A CA 1
ATOM 1708 C C . PHE A 1 234 ? -6.534 17.413 11.332 1.00 91.06 234 PHE A C 1
ATOM 1710 O O . PHE A 1 234 ? -6.420 17.422 10.104 1.00 91.06 234 PHE A O 1
ATOM 1717 N N . ARG A 1 235 ? -7.166 18.380 11.997 1.00 86.12 235 ARG A N 1
ATOM 1718 C CA . ARG A 1 235 ? -7.526 19.626 11.323 1.00 86.12 235 ARG A CA 1
ATOM 1719 C C . ARG A 1 235 ? -6.236 20.377 10.981 1.00 86.12 235 ARG A C 1
ATOM 1721 O O . ARG A 1 235 ? -5.357 20.429 11.843 1.00 86.12 235 ARG A O 1
ATOM 1728 N N . PRO A 1 236 ? -6.123 20.959 9.776 1.00 80.31 236 PRO A N 1
ATOM 1729 C CA . PRO A 1 236 ? -4.973 21.790 9.439 1.00 80.31 236 PRO A CA 1
ATOM 1730 C C . PRO A 1 236 ? -4.857 22.937 10.444 1.00 80.31 236 PRO A C 1
ATOM 1732 O O . PRO A 1 236 ? -5.876 23.476 10.893 1.00 80.31 236 PRO A O 1
ATOM 1735 N N . ALA A 1 237 ? -3.633 23.327 10.802 1.00 73.75 237 ALA A N 1
ATOM 1736 C CA . ALA A 1 237 ? -3.447 24.540 11.586 1.00 73.75 237 ALA A CA 1
ATOM 1737 C C . ALA A 1 237 ? -3.893 25.757 10.753 1.00 73.75 237 ALA A C 1
ATOM 1739 O O . ALA A 1 237 ? -3.717 25.772 9.534 1.00 73.75 237 ALA A O 1
ATOM 1740 N N . ASP A 1 238 ? -4.409 26.819 11.384 1.00 69.25 238 ASP A N 1
ATOM 1741 C CA . ASP A 1 238 ? -4.919 28.015 10.674 1.00 69.25 238 ASP A CA 1
ATOM 1742 C C . ASP A 1 238 ? -3.912 28.598 9.659 1.00 69.25 238 ASP A C 1
ATOM 1744 O O . ASP A 1 238 ? -4.277 29.139 8.610 1.00 69.25 238 ASP A O 1
ATOM 1748 N N . LYS A 1 239 ? -2.615 28.455 9.955 1.00 60.09 239 LYS A N 1
ATOM 1749 C CA . LYS A 1 239 ? -1.509 28.903 9.104 1.00 60.09 239 LYS A CA 1
ATOM 1750 C C . LYS A 1 239 ? -1.296 28.020 7.862 1.00 60.09 239 LYS A C 1
ATOM 1752 O O . LYS A 1 239 ? -0.895 28.546 6.829 1.00 60.09 239 LYS A O 1
ATOM 1757 N N . GLU A 1 240 ? -1.568 26.721 7.954 1.00 63.56 240 GLU A N 1
ATOM 1758 C CA . GLU A 1 240 ? -1.469 25.745 6.853 1.00 63.56 240 GLU A CA 1
ATOM 1759 C C . GLU A 1 240 ? -2.700 25.834 5.946 1.00 63.56 240 GLU A C 1
ATOM 1761 O O . GLU A 1 240 ? -2.564 25.969 4.730 1.00 63.56 240 GLU A O 1
ATOM 1766 N N . ALA A 1 241 ? -3.890 25.948 6.548 1.00 58.66 241 ALA A N 1
ATOM 1767 C CA . ALA A 1 241 ? -5.143 26.174 5.830 1.00 58.66 241 ALA A CA 1
ATOM 1768 C C . ALA A 1 241 ? -5.098 27.452 4.970 1.00 58.66 241 ALA A C 1
ATOM 1770 O O . ALA A 1 241 ? -5.584 27.472 3.840 1.00 58.66 241 ALA A O 1
ATOM 1771 N N . SER A 1 242 ? -4.454 28.512 5.475 1.00 53.88 242 SER A N 1
ATOM 1772 C CA . SER A 1 242 ? -4.244 29.765 4.733 1.00 53.88 242 SER A CA 1
ATOM 1773 C C . SER A 1 242 ? -3.231 29.638 3.583 1.00 53.88 242 SER A C 1
ATOM 1775 O O . SER A 1 242 ? -3.231 30.473 2.679 1.00 53.88 242 SER A O 1
ATOM 1777 N N . ALA A 1 243 ? -2.371 28.614 3.603 1.00 59.34 243 ALA A N 1
ATOM 1778 C CA . ALA A 1 243 ? -1.388 28.321 2.560 1.00 59.34 243 ALA A CA 1
ATOM 1779 C C . ALA A 1 243 ? -1.895 27.309 1.511 1.00 59.34 243 ALA A C 1
ATOM 1781 O O . ALA A 1 243 ? -1.209 27.084 0.514 1.00 59.34 243 ALA A O 1
ATOM 1782 N N . GLY A 1 244 ? -3.087 26.728 1.708 1.00 43.47 244 GLY A N 1
ATOM 1783 C CA . GLY A 1 244 ? -3.648 25.701 0.825 1.00 43.47 244 GLY A CA 1
ATOM 1784 C C . GLY A 1 244 ? -2.942 24.346 0.928 1.00 43.47 244 GLY A C 1
ATOM 1785 O O . GLY A 1 244 ? -2.923 23.609 -0.058 1.00 43.47 244 GLY A O 1
ATOM 1786 N N . LEU A 1 245 ? -2.341 24.064 2.089 1.00 39.31 245 LEU A N 1
ATOM 1787 C CA . LEU A 1 245 ? -1.674 22.807 2.431 1.00 39.31 245 LEU A CA 1
ATOM 1788 C C . LEU A 1 245 ? -2.542 21.977 3.381 1.00 39.31 245 LEU A C 1
ATOM 1790 O O . LEU A 1 245 ? -3.203 22.586 4.255 1.00 39.31 245 LEU A O 1
#

Solvent-accessible surface area (backbone atoms only — not comparable to full-atom values): 13684 Å² total; per-residue (Å²): 87,28,52,56,21,89,83,43,51,14,86,82,41,81,20,62,44,43,74,93,42,21,71,48,76,50,75,46,62,39,92,47,96,86,26,44,27,35,35,36,42,34,44,44,38,48,54,79,38,49,77,45,52,88,43,67,52,76,76,61,55,66,50,48,39,48,48,34,54,66,73,61,44,54,61,99,84,54,67,57,63,44,95,89,54,51,26,36,44,35,34,32,30,30,63,48,42,74,34,46,31,38,32,33,34,45,33,48,73,95,74,66,33,65,44,70,70,44,84,41,71,50,92,96,49,91,68,55,25,43,64,67,48,75,46,70,46,81,38,49,17,35,86,60,72,28,46,38,53,74,74,41,77,66,44,80,42,79,27,81,46,102,79,62,46,76,43,63,28,33,48,37,17,53,63,49,44,32,39,40,30,53,28,82,81,68,79,54,68,87,85,66,48,72,75,60,50,75,67,34,61,70,58,51,53,44,53,50,30,46,36,31,51,50,17,51,64,45,74,46,62,52,83,48,78,83,45,40,39,76,42,78,43,69,82,67,52,76,75,37,54,75,68,78,93

Sequence (245 aa):
MGSPDPYGRQLNGMGGGVSSLSKVCVVSPSTRDDADVDFEFVQVVIDDGSLDFASNCGNMTAAIGPFALDEGLLGSSNVILASSTKCASVRIYNVNTKKNIIASFPVDGDAPKFVPHGTYQMDGVPGTASKILLSFQSPGGTQTGKVLPTGQSLTSMNVKDKNGRKITASLVDVANPGVYVDSSDLEIRPDITPAELDQQKDTMALLEAVRREAAELMGMDPNTASVPKIVILFRPADKEASAGL

pLDDT: mean 91.01, std 10.68, range [39.31, 98.38]

Organism: Trichoderma harzianum (NCBI:txid5544)

Mean predicted aligned error: 5.65 Å

Radius of gyration: 20.43 Å; Cα contacts (8 Å, |Δi|>4): 494; chains: 1; bounding box: 44×45×58 Å

Secondary structure (DSSP, 8-state):
---S-TTS--TTSS--SSGGG-EEEEEEE--STT-SEEEEEEEEPTTT--EE-S---HHHHHHHHHHHHHTT-S-TT-----TTS-EEEEEEEETTTTEEEEEEEEEETTTTEE----SEEETTEEEEE---EEEESS-B-TTTSSSSTTSSSSEEEE--STT--EEEEEEEEESEEEEEEEGGGGT--TT--HHHHHH-HHHHHHHHHHHHHHHHHTTS-TT-TTSSEEEEEPPPPHHHHTTT-

Foldseek 3Di:
DQPPDQVLQSPVDQAGSDQVRQKDWDKAQDPDPQFGIEIFIWGQDHNHRDTDRQADDPVVVQVRQQVCLAVVRGDPPQFPQDPPFRKGWGWYQYPNQRWIKIKIWGFDDPSTHGFFADADDDPPDPDGTTDIDIDTPPQFDSPLPGQQLLPDQKDWFQFPAPVRAIFIWGFGRGSFTETEGECVSQVDDPPDDPVNCVVPPRSVRRQLSSQLRSCVSSVHHSPNPVPDYYHYDYDDDPVVVVVVD